Protein AF-A0A8T3NR47-F1 (afdb_monomer)

Nearest PDB structures (foldseek):
  2bpb-assembly1_A  TM=8.483E-01  e=5.044E-14  Ancylobacter novellus
  5wa0-assembly2_D  TM=8.931E-01  e=1.742E-11  Sinorhizobium meliloti 1021
  5k3x-assembly1_A  TM=8.948E-01  e=4.568E-11  Sinorhizobium meliloti 1021
  4pw9-assembly1_A  TM=9.001E-01  e=5.813E-11  Sinorhizobium meliloti 1021
  6y0k-assembly1_AAA-2  TM=8.120E-01  e=1.965E-11  Thermus thermophilus HB8

Structure (mmCIF, N/CA/C/O backbone):
data_AF-A0A8T3NR47-F1
#
_entry.id   AF-A0A8T3NR47-F1
#
loop_
_atom_site.group_PDB
_atom_site.id
_atom_site.type_symbol
_atom_site.label_atom_id
_atom_site.label_alt_id
_atom_site.label_comp_id
_atom_site.label_asym_id
_atom_site.label_entity_id
_atom_site.label_seq_id
_atom_site.pdbx_PDB_ins_code
_atom_site.Cartn_x
_atom_site.Cartn_y
_atom_site.Cartn_z
_atom_site.occupancy
_atom_site.B_iso_or_equiv
_atom_site.auth_seq_id
_atom_site.auth_comp_id
_atom_site.auth_asym_id
_atom_site.auth_atom_id
_atom_site.pdbx_PDB_model_num
ATOM 1 N N . MET A 1 1 ? 68.446 16.584 25.501 1.00 43.25 1 MET A N 1
ATOM 2 C CA . MET A 1 1 ? 69.590 15.772 25.018 1.00 43.25 1 MET A CA 1
ATOM 3 C C . MET A 1 1 ? 69.967 14.817 26.142 1.00 43.25 1 MET A C 1
ATOM 5 O O . MET A 1 1 ? 70.086 15.353 27.237 1.00 43.25 1 MET A O 1
ATOM 9 N N . PRO A 1 2 ? 70.128 13.488 25.951 1.00 48.41 2 PRO A N 1
ATOM 10 C CA . PRO A 1 2 ? 70.403 12.761 24.695 1.00 48.41 2 PRO A CA 1
ATOM 11 C C . PRO A 1 2 ? 69.420 11.579 24.414 1.00 48.41 2 PRO A C 1
ATOM 13 O O . PRO A 1 2 ? 68.835 11.026 25.332 1.00 48.41 2 PRO A O 1
ATOM 16 N N . LEU A 1 3 ? 68.961 11.359 23.174 1.00 39.84 3 LEU A N 1
ATOM 17 C CA . LEU A 1 3 ? 69.542 10.591 22.042 1.00 39.84 3 LEU A CA 1
ATOM 18 C C . LEU A 1 3 ? 69.240 9.082 22.073 1.00 39.84 3 LEU A C 1
ATOM 20 O O . LEU A 1 3 ? 69.753 8.389 22.938 1.00 39.84 3 LEU A O 1
ATOM 24 N N . LEU A 1 4 ? 68.487 8.615 21.061 1.00 42.53 4 LEU A N 1
ATOM 25 C CA . LEU A 1 4 ? 68.655 7.378 20.256 1.00 42.53 4 LEU A CA 1
ATOM 26 C C . LEU A 1 4 ? 67.305 7.079 19.565 1.00 42.53 4 LEU A C 1
ATOM 28 O O . LEU A 1 4 ? 66.463 6.374 20.098 1.00 42.53 4 LEU A O 1
ATOM 32 N N . VAL A 1 5 ? 66.919 7.731 18.461 1.00 48.44 5 VAL A N 1
ATOM 33 C CA . VAL A 1 5 ? 67.427 7.559 17.079 1.00 48.44 5 VAL A CA 1
ATOM 34 C C . VAL A 1 5 ? 67.873 6.123 16.786 1.00 48.44 5 VAL A C 1
ATOM 36 O O . VAL A 1 5 ? 69.042 5.833 16.535 1.00 48.44 5 VAL A O 1
ATOM 39 N N . VAL A 1 6 ? 66.909 5.203 16.789 1.00 54.88 6 VAL A N 1
ATOM 40 C CA . VAL A 1 6 ? 67.081 3.886 16.170 1.00 54.88 6 VAL A CA 1
ATOM 41 C C . VAL A 1 6 ? 66.938 4.044 14.656 1.00 54.88 6 VAL A C 1
ATOM 43 O O . VAL A 1 6 ? 65.857 4.013 14.083 1.00 54.88 6 VAL A O 1
ATOM 46 N N . HIS A 1 7 ? 68.099 4.268 14.045 1.00 42.97 7 HIS A N 1
ATOM 47 C CA . HIS A 1 7 ? 68.515 3.748 12.746 1.00 42.97 7 HIS A CA 1
ATOM 48 C C . HIS A 1 7 ? 67.561 3.969 11.560 1.00 42.97 7 HIS A C 1
ATOM 50 O O . HIS A 1 7 ? 66.941 3.049 11.025 1.00 42.97 7 HIS A O 1
ATOM 56 N N . LEU A 1 8 ? 67.660 5.182 11.010 1.00 45.44 8 LEU A N 1
ATOM 57 C CA . LEU A 1 8 ? 67.699 5.412 9.563 1.00 45.44 8 LEU A CA 1
ATOM 58 C C . LEU A 1 8 ? 68.917 4.687 8.954 1.00 45.44 8 LEU A C 1
ATOM 60 O O . LEU A 1 8 ? 69.877 5.308 8.506 1.00 45.44 8 LEU A O 1
ATOM 64 N N . ALA A 1 9 ? 68.905 3.355 8.942 1.00 51.31 9 ALA A N 1
ATOM 65 C CA . ALA A 1 9 ? 69.715 2.633 7.976 1.00 51.31 9 ALA A CA 1
ATOM 66 C C . ALA A 1 9 ? 69.003 2.810 6.629 1.00 51.31 9 ALA A C 1
ATOM 68 O O . ALA A 1 9 ? 67.839 2.407 6.517 1.00 51.31 9 ALA A O 1
ATOM 69 N N . PRO A 1 10 ? 69.633 3.410 5.602 1.00 49.19 10 PRO A N 1
ATOM 70 C CA . PRO A 1 10 ? 69.042 3.421 4.282 1.00 49.19 10 PRO A CA 1
ATOM 71 C C . PRO A 1 10 ? 68.965 1.956 3.873 1.00 49.19 10 PRO A C 1
ATOM 73 O O . PRO A 1 10 ? 69.980 1.344 3.526 1.00 49.19 10 PRO A O 1
ATOM 76 N N . ARG A 1 11 ? 67.766 1.359 3.949 1.00 56.06 11 ARG A N 1
ATOM 77 C CA . ARG A 1 11 ? 67.484 0.147 3.190 1.00 56.06 11 ARG A CA 1
ATOM 78 C C . ARG A 1 11 ? 67.901 0.526 1.787 1.00 56.06 11 ARG A C 1
ATOM 80 O O . ARG A 1 11 ? 67.317 1.422 1.189 1.00 56.06 11 ARG A O 1
ATOM 87 N N . ARG A 1 12 ? 69.003 -0.049 1.317 1.00 55.22 12 ARG A N 1
ATOM 88 C CA . ARG A 1 12 ? 69.463 0.145 -0.046 1.00 55.22 12 ARG A CA 1
ATOM 89 C C . ARG A 1 12 ? 68.397 -0.541 -0.872 1.00 55.22 12 ARG A C 1
ATOM 91 O O . ARG A 1 12 ? 68.465 -1.750 -1.078 1.00 55.22 12 ARG A O 1
ATOM 98 N N . TRP A 1 13 ? 67.360 0.207 -1.241 1.00 52.88 13 TRP A N 1
ATOM 99 C CA . TRP A 1 13 ? 66.453 -0.191 -2.293 1.00 52.88 13 TRP A CA 1
ATOM 100 C C . TRP A 1 13 ? 67.382 -0.394 -3.474 1.00 52.88 13 TRP A C 1
ATOM 102 O O . TRP A 1 13 ? 67.905 0.560 -4.049 1.00 52.88 13 TRP A O 1
ATOM 112 N N . ARG A 1 14 ? 67.713 -1.658 -3.742 1.00 54.75 14 ARG A N 1
ATOM 113 C CA . ARG A 1 14 ? 68.357 -2.042 -4.982 1.00 54.75 14 ARG A CA 1
ATOM 114 C C . ARG A 1 14 ? 67.287 -1.715 -6.005 1.00 54.75 14 ARG A C 1
ATOM 116 O O . ARG A 1 14 ? 66.383 -2.513 -6.221 1.00 54.75 14 ARG A O 1
ATOM 123 N N . VAL A 1 15 ? 67.315 -0.482 -6.512 1.00 56.16 15 VAL A N 1
ATOM 124 C CA . VAL A 1 15 ? 66.511 -0.088 -7.657 1.00 56.16 15 VAL A CA 1
ATOM 125 C C . VAL A 1 15 ? 66.865 -1.139 -8.685 1.00 56.16 15 VAL A C 1
ATOM 127 O O . VAL A 1 15 ? 68.023 -1.231 -9.104 1.00 56.16 15 VAL A O 1
ATOM 130 N N . LEU A 1 16 ? 65.909 -2.021 -8.973 1.00 57.97 16 LEU A N 1
ATOM 131 C CA . LEU A 1 16 ? 66.003 -2.913 -10.107 1.00 57.97 16 LEU A CA 1
ATOM 132 C C . LEU A 1 16 ? 66.266 -1.975 -11.278 1.00 57.97 16 LEU A C 1
ATOM 134 O O . LEU A 1 16 ? 65.375 -1.233 -11.687 1.00 57.97 16 LEU A O 1
ATOM 138 N N . LYS A 1 17 ? 67.521 -1.919 -11.741 1.00 51.03 17 LYS A N 1
ATOM 139 C CA . LYS A 1 17 ? 67.848 -1.262 -12.999 1.00 51.03 17 LYS A CA 1
ATOM 140 C C . LYS A 1 17 ? 66.966 -1.971 -14.007 1.00 51.03 17 LYS A C 1
ATOM 142 O O . LYS A 1 17 ? 67.201 -3.145 -14.284 1.00 51.03 17 LYS A O 1
ATOM 147 N N . VAL A 1 18 ? 65.915 -1.290 -14.460 1.00 58.03 18 VAL A N 1
ATOM 148 C CA . VAL A 1 18 ? 65.063 -1.777 -15.538 1.00 58.03 18 VAL A CA 1
ATOM 149 C C . VAL A 1 18 ? 66.014 -2.012 -16.699 1.00 58.03 18 VAL A C 1
ATOM 151 O O . VAL A 1 18 ? 66.585 -1.075 -17.256 1.00 58.03 18 VAL A O 1
ATOM 154 N N . ALA A 1 19 ? 66.313 -3.286 -16.931 1.00 55.38 19 ALA A N 1
ATOM 155 C CA . ALA A 1 19 ? 67.288 -3.707 -17.907 1.00 55.38 19 ALA A CA 1
ATOM 156 C C . ALA A 1 19 ? 66.757 -3.320 -19.281 1.00 55.38 19 ALA A C 1
ATOM 158 O O . ALA A 1 19 ? 65.779 -3.901 -19.744 1.00 55.38 19 ALA A O 1
ATOM 159 N N . GLY A 1 20 ? 67.418 -2.341 -19.896 1.00 53.78 20 GLY A N 1
ATOM 160 C CA . GLY A 1 20 ? 67.180 -1.926 -21.265 1.00 53.78 20 GLY A CA 1
ATOM 161 C C . GLY A 1 20 ? 65.843 -1.222 -21.449 1.00 53.78 20 GLY A C 1
ATOM 162 O O . GLY A 1 20 ? 64.774 -1.702 -21.080 1.00 53.78 20 GLY A O 1
ATOM 163 N N . THR A 1 21 ? 65.889 -0.084 -22.120 1.00 56.41 21 THR A N 1
ATOM 164 C CA . THR A 1 21 ? 64.761 0.371 -22.915 1.00 56.41 21 THR A CA 1
ATOM 165 C C . THR A 1 21 ? 64.329 -0.795 -23.810 1.00 56.41 21 THR A C 1
ATOM 167 O O . THR A 1 21 ? 64.931 -1.064 -24.849 1.00 56.41 21 THR A O 1
ATOM 170 N N . ARG A 1 22 ? 63.281 -1.536 -23.419 1.00 56.00 22 ARG A N 1
ATOM 171 C CA . ARG A 1 22 ? 62.512 -2.280 -24.411 1.00 56.00 22 ARG A CA 1
ATOM 172 C C . ARG A 1 22 ? 62.022 -1.200 -25.355 1.00 56.00 22 ARG A C 1
ATOM 174 O O . ARG A 1 22 ? 61.150 -0.416 -24.990 1.00 56.00 22 ARG A O 1
ATOM 181 N N . SER A 1 23 ? 62.643 -1.127 -26.527 1.00 60.66 23 SER A N 1
ATOM 182 C CA . SER A 1 23 ? 62.053 -0.535 -27.714 1.00 60.66 23 SER A CA 1
ATOM 183 C C . SER A 1 23 ? 60.690 -1.206 -27.872 1.00 60.66 23 SER A C 1
ATOM 185 O O . SER A 1 23 ? 60.562 -2.297 -28.427 1.00 60.66 23 SER A O 1
ATOM 187 N N . GLY A 1 24 ? 59.673 -0.627 -27.230 1.00 59.56 24 GLY A N 1
ATOM 188 C CA . GLY A 1 24 ? 58.297 -1.014 -27.444 1.00 59.56 24 GLY A CA 1
ATOM 189 C C . GLY A 1 24 ? 58.059 -0.786 -28.921 1.00 59.56 24 GLY A C 1
ATOM 190 O O . GLY A 1 24 ? 58.351 0.303 -29.420 1.00 59.56 24 GLY A O 1
ATOM 191 N N . ARG A 1 25 ? 57.617 -1.826 -29.635 1.00 68.06 25 ARG A N 1
ATOM 192 C CA . ARG A 1 25 ? 57.245 -1.697 -31.045 1.00 68.06 25 ARG A CA 1
ATOM 193 C C . ARG A 1 25 ? 56.410 -0.420 -31.192 1.00 68.06 25 ARG A C 1
ATOM 195 O O . ARG A 1 25 ? 55.416 -0.302 -30.471 1.00 68.06 25 ARG A O 1
ATOM 202 N N . PRO A 1 26 ? 56.805 0.532 -32.057 1.00 75.25 26 PRO A N 1
ATOM 203 C CA . PRO A 1 26 ? 56.037 1.753 -32.226 1.00 75.25 26 PRO A CA 1
ATOM 204 C C . PRO A 1 26 ? 54.612 1.356 -32.604 1.00 75.25 26 PRO A C 1
ATOM 206 O O . PRO A 1 26 ? 54.416 0.486 -33.458 1.00 75.25 26 PRO A O 1
ATOM 209 N N . ILE A 1 27 ? 53.625 1.937 -31.916 1.00 78.31 27 ILE A N 1
ATOM 210 C CA . ILE A 1 27 ? 52.210 1.672 -32.179 1.00 78.31 27 ILE A CA 1
ATOM 211 C C . ILE A 1 27 ? 51.988 1.886 -33.674 1.00 78.31 27 ILE A C 1
ATOM 213 O O . ILE A 1 27 ? 52.225 2.972 -34.206 1.00 78.31 27 ILE A O 1
ATOM 217 N N . SER A 1 28 ? 51.596 0.821 -34.373 1.00 84.69 28 SER A N 1
ATOM 218 C CA . SER A 1 28 ? 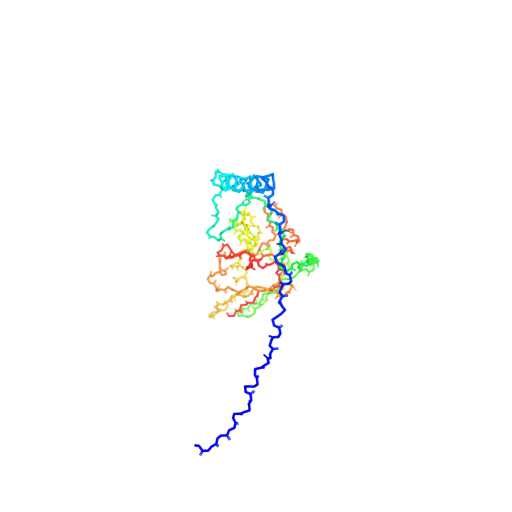51.406 0.908 -35.816 1.00 84.69 28 SER A CA 1
ATOM 219 C C . SER A 1 28 ? 50.298 1.916 -36.129 1.00 84.69 28 SER A C 1
ATOM 221 O O . SER A 1 28 ? 49.305 1.999 -35.404 1.00 84.69 28 SER A O 1
ATOM 223 N N . ARG A 1 29 ? 50.418 2.648 -37.245 1.00 83.50 29 ARG A N 1
ATOM 224 C CA . ARG A 1 29 ? 49.364 3.573 -37.703 1.00 83.50 29 ARG A CA 1
ATOM 225 C C . ARG A 1 29 ? 48.000 2.887 -37.794 1.00 83.50 29 ARG A C 1
ATOM 227 O O . ARG A 1 29 ? 46.996 3.489 -37.449 1.00 83.50 29 ARG A O 1
ATOM 234 N N . ARG A 1 30 ? 47.968 1.611 -38.193 1.00 84.56 30 ARG A N 1
ATOM 235 C CA . ARG A 1 30 ? 46.742 0.803 -38.240 1.00 84.56 30 ARG A CA 1
ATOM 236 C C . ARG A 1 30 ? 46.131 0.600 -36.853 1.00 84.56 30 ARG A C 1
ATOM 238 O O . ARG A 1 30 ? 44.922 0.715 -36.720 1.00 84.56 30 ARG A O 1
ATOM 245 N N . ALA A 1 31 ? 46.949 0.321 -35.838 1.00 83.12 31 ALA A N 1
ATOM 246 C CA . ALA A 1 31 ? 46.469 0.183 -34.466 1.00 83.12 31 ALA A CA 1
ATOM 247 C C . ALA A 1 31 ? 45.926 1.514 -33.928 1.00 83.12 31 ALA A C 1
ATOM 249 O O . ALA A 1 31 ? 44.845 1.521 -33.356 1.00 83.12 31 ALA A O 1
ATOM 250 N N . LEU A 1 32 ? 46.622 2.629 -34.187 1.00 86.88 32 LEU A N 1
ATOM 251 C CA . LEU A 1 32 ? 46.185 3.971 -33.781 1.00 86.88 32 LEU A CA 1
ATOM 252 C C . LEU A 1 32 ? 44.876 4.398 -34.470 1.00 86.88 32 LEU A C 1
ATOM 254 O O . LEU A 1 32 ? 43.971 4.911 -33.822 1.00 86.88 32 LEU A O 1
ATOM 258 N N . LEU A 1 33 ? 44.762 4.171 -35.781 1.00 90.44 33 LEU A N 1
ATOM 259 C CA . LEU A 1 33 ? 43.549 4.480 -36.542 1.00 90.44 33 LEU A CA 1
ATOM 260 C C . LEU A 1 33 ? 42.392 3.546 -36.172 1.00 90.44 33 LEU A C 1
ATOM 262 O O . LEU A 1 33 ? 41.254 3.993 -36.105 1.00 90.44 33 LEU A O 1
ATOM 266 N N . GLY A 1 34 ? 42.675 2.270 -35.896 1.00 89.31 34 GLY A N 1
ATOM 267 C CA . GLY A 1 34 ? 41.672 1.304 -35.454 1.00 89.31 34 GLY A CA 1
ATOM 268 C C . GLY A 1 34 ? 41.082 1.660 -34.090 1.00 89.31 34 GLY A C 1
ATOM 269 O O . GLY A 1 34 ? 39.862 1.692 -33.941 1.00 89.31 34 GLY A O 1
ATOM 270 N N . THR A 1 35 ? 41.922 1.992 -33.105 1.00 89.00 35 THR A N 1
ATOM 271 C CA . THR A 1 35 ? 41.447 2.421 -31.780 1.00 89.00 35 THR A CA 1
ATOM 272 C C . THR A 1 35 ? 40.771 3.787 -31.827 1.00 89.00 35 THR A C 1
ATOM 274 O O . THR A 1 35 ? 39.724 3.960 -31.208 1.00 89.00 35 THR A O 1
ATOM 277 N N . GLY A 1 36 ? 41.309 4.735 -32.601 1.00 91.38 36 GLY A N 1
ATOM 278 C CA . GLY A 1 36 ? 40.675 6.034 -32.830 1.00 91.38 36 GLY A CA 1
ATOM 279 C C . GLY A 1 36 ? 39.298 5.904 -33.483 1.00 91.38 36 GLY A C 1
ATOM 280 O O . GLY A 1 36 ? 38.340 6.518 -33.023 1.00 91.38 36 GLY A O 1
ATOM 281 N N . GLY A 1 37 ? 39.169 5.045 -34.497 1.00 92.69 37 GLY A N 1
ATOM 282 C CA . GLY A 1 37 ? 37.895 4.754 -35.154 1.00 92.69 37 GLY A CA 1
ATOM 283 C C . GLY A 1 37 ? 36.865 4.146 -34.202 1.00 92.69 37 GLY A C 1
ATOM 284 O O . GLY A 1 37 ? 35.720 4.589 -34.188 1.00 92.69 37 GLY A O 1
ATOM 285 N N . LEU A 1 38 ? 37.271 3.197 -33.351 1.00 93.81 38 LEU A N 1
ATOM 286 C CA . LEU A 1 38 ? 36.396 2.624 -32.320 1.00 93.81 38 LEU A CA 1
ATOM 287 C C . LEU A 1 38 ? 35.964 3.659 -31.276 1.00 93.81 38 LEU A C 1
ATOM 289 O O . LEU A 1 38 ? 34.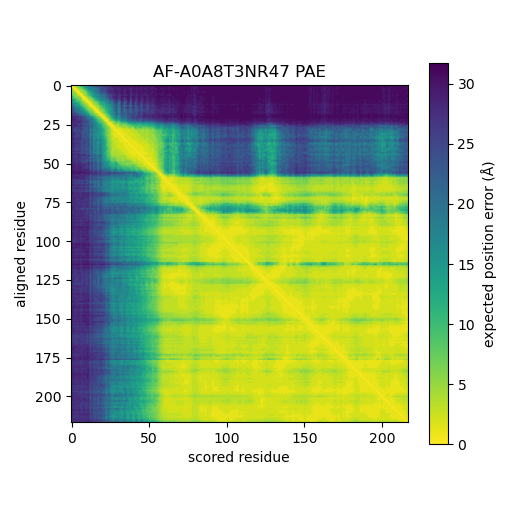801 3.671 -30.882 1.00 93.81 38 LEU A O 1
ATOM 293 N N . ALA A 1 39 ? 36.866 4.546 -30.851 1.00 92.38 39 ALA A N 1
ATOM 294 C CA . ALA A 1 39 ? 36.537 5.611 -29.908 1.00 92.38 39 ALA A CA 1
ATOM 295 C C . ALA A 1 39 ? 35.529 6.606 -30.504 1.00 92.38 39 ALA A C 1
ATOM 297 O O . ALA A 1 39 ? 34.539 6.942 -29.858 1.00 92.38 39 ALA A O 1
ATOM 298 N N . VAL A 1 40 ? 35.735 7.029 -31.756 1.00 94.81 40 VAL A N 1
ATOM 299 C CA . VAL A 1 40 ? 34.802 7.913 -32.472 1.00 94.81 40 VAL A CA 1
ATOM 300 C C . VAL A 1 40 ? 33.455 7.228 -32.687 1.00 94.81 40 VAL A C 1
ATOM 302 O O . VAL A 1 40 ? 32.422 7.842 -32.434 1.00 94.81 40 VAL A O 1
ATOM 305 N N . ALA A 1 41 ? 33.444 5.954 -33.087 1.00 93.56 41 ALA A N 1
ATOM 306 C CA . ALA A 1 41 ? 32.212 5.183 -33.228 1.00 93.56 41 ALA A CA 1
ATOM 307 C C . ALA A 1 41 ? 31.469 5.059 -31.889 1.00 93.56 41 ALA A C 1
ATOM 309 O O . ALA A 1 41 ? 30.260 5.261 -31.843 1.00 93.56 41 ALA A O 1
ATOM 310 N N . GLY A 1 42 ? 32.183 4.804 -30.790 1.00 93.06 42 GLY A N 1
ATOM 311 C CA . GLY A 1 42 ? 31.608 4.767 -29.446 1.00 93.06 42 GLY A CA 1
ATOM 312 C C . GLY A 1 42 ? 30.990 6.103 -29.030 1.00 93.06 42 GLY A C 1
ATOM 313 O O . GLY A 1 42 ? 29.856 6.129 -28.556 1.00 93.06 42 GLY A O 1
ATOM 314 N N . LEU A 1 43 ? 31.689 7.219 -29.263 1.00 93.06 43 LEU A N 1
ATOM 315 C CA . LEU A 1 43 ? 31.172 8.566 -28.993 1.00 93.06 43 LEU A CA 1
ATOM 316 C C . LEU A 1 43 ? 29.963 8.910 -29.869 1.00 93.06 43 LEU A C 1
ATOM 318 O O . LEU A 1 43 ? 29.015 9.516 -29.379 1.00 93.06 43 LEU A O 1
ATOM 322 N N . ALA A 1 44 ? 29.968 8.499 -31.138 1.00 92.44 44 ALA A N 1
ATOM 323 C CA . ALA A 1 44 ? 28.840 8.689 -32.041 1.00 92.44 44 ALA A CA 1
ATOM 324 C C . ALA A 1 44 ? 27.620 7.874 -31.591 1.00 92.44 44 ALA A C 1
ATOM 326 O O . ALA A 1 44 ? 26.526 8.422 -31.512 1.00 92.44 44 ALA A O 1
ATOM 327 N N . VAL A 1 45 ? 27.803 6.601 -31.222 1.00 91.81 45 VAL A N 1
ATOM 328 C CA . VAL A 1 45 ? 26.732 5.759 -30.664 1.00 91.81 45 VAL A CA 1
ATOM 329 C C . VAL A 1 45 ? 26.187 6.362 -29.368 1.00 91.81 45 VAL A C 1
ATOM 331 O O . VAL A 1 45 ? 24.972 6.455 -29.211 1.00 91.81 45 VAL A O 1
ATOM 334 N N . TRP A 1 46 ? 27.054 6.826 -28.464 1.00 88.00 46 TRP A N 1
ATOM 335 C CA . TRP A 1 46 ? 26.635 7.483 -27.223 1.00 88.00 46 TRP A CA 1
ATOM 336 C C . TRP A 1 46 ? 25.876 8.792 -27.483 1.00 88.00 46 TRP A C 1
ATOM 338 O O . TRP A 1 46 ? 24.826 9.020 -26.888 1.00 88.00 46 TRP A O 1
ATOM 348 N N . GLY A 1 47 ? 26.355 9.621 -28.414 1.00 86.69 47 GLY A N 1
ATOM 349 C CA . GLY A 1 47 ? 25.693 10.862 -28.814 1.00 86.69 47 GLY A CA 1
ATOM 350 C C . GLY A 1 47 ? 24.327 10.619 -29.458 1.00 86.69 47 GLY A C 1
ATOM 351 O O . GLY A 1 47 ? 23.354 11.271 -29.090 1.00 86.69 47 GLY A O 1
ATOM 352 N N . VAL A 1 48 ? 24.223 9.638 -30.360 1.00 83.12 48 VAL A N 1
ATOM 353 C CA . VAL A 1 48 ? 22.949 9.227 -30.974 1.00 83.12 48 VAL A CA 1
ATOM 354 C C . VAL A 1 48 ? 21.987 8.687 -29.920 1.00 83.12 48 VAL A C 1
ATOM 356 O O . VAL A 1 48 ? 20.819 9.064 -29.932 1.00 83.12 48 VAL A O 1
ATOM 359 N N . ALA A 1 49 ? 22.461 7.871 -28.975 1.00 74.88 49 ALA A N 1
ATOM 360 C CA . ALA A 1 49 ? 21.646 7.404 -27.856 1.00 74.88 49 ALA A CA 1
ATOM 361 C C . ALA A 1 49 ? 21.161 8.571 -26.977 1.00 74.88 49 ALA A C 1
ATOM 363 O O . ALA A 1 49 ? 19.991 8.607 -26.608 1.00 74.88 49 ALA A O 1
ATOM 364 N N . GLY A 1 50 ? 22.019 9.560 -26.704 1.00 75.00 50 GLY A N 1
ATOM 365 C CA . GLY A 1 50 ? 21.659 10.769 -25.960 1.00 75.00 50 GLY A CA 1
ATOM 366 C C . GLY A 1 50 ? 20.623 11.641 -26.680 1.00 75.00 50 GLY A C 1
ATOM 367 O O . GLY A 1 50 ? 19.685 12.123 -26.052 1.00 75.00 50 GLY A O 1
ATOM 368 N N . VAL A 1 51 ? 20.741 11.807 -28.002 1.00 73.31 51 VAL A N 1
ATOM 369 C CA . VAL A 1 51 ? 19.757 12.537 -28.821 1.00 73.31 51 VAL A CA 1
ATOM 370 C C . VAL A 1 51 ? 18.441 11.765 -28.929 1.00 73.31 51 VAL A C 1
ATOM 372 O O . VAL A 1 51 ? 17.377 12.362 -28.793 1.00 73.31 51 VAL A O 1
ATOM 375 N N . ALA A 1 52 ? 18.485 10.444 -29.107 1.00 68.38 52 ALA A N 1
ATOM 376 C CA . ALA A 1 52 ? 17.290 9.602 -29.092 1.00 68.38 52 ALA A CA 1
ATOM 377 C C . ALA A 1 52 ? 16.564 9.682 -27.738 1.00 68.38 52 ALA A C 1
ATOM 379 O O . ALA A 1 52 ? 15.338 9.796 -27.697 1.00 68.38 52 ALA A O 1
ATOM 380 N N . ASP A 1 53 ? 17.319 9.719 -26.637 1.00 64.62 53 ASP A N 1
ATOM 381 C CA . ASP A 1 53 ? 16.783 9.966 -25.300 1.00 64.62 53 ASP A CA 1
ATOM 382 C C . ASP A 1 53 ? 16.133 11.354 -25.179 1.00 64.62 53 ASP A C 1
ATOM 384 O O . ASP A 1 53 ? 15.135 11.485 -24.475 1.00 64.62 53 ASP A O 1
ATOM 388 N N . LEU A 1 54 ? 16.657 12.387 -25.845 1.00 67.06 54 LEU A N 1
ATOM 389 C CA . LEU A 1 54 ? 16.072 13.735 -25.836 1.00 67.06 54 LEU A CA 1
ATOM 390 C C . LEU A 1 54 ? 14.787 13.829 -26.670 1.00 67.06 54 LEU A C 1
ATOM 392 O O . LEU A 1 54 ? 13.841 14.490 -26.254 1.00 67.06 54 LEU A O 1
ATOM 396 N N . VAL A 1 55 ? 14.744 13.166 -27.827 1.00 68.25 55 VAL A N 1
ATOM 397 C CA . VAL A 1 55 ? 13.633 13.269 -28.790 1.00 68.25 55 VAL A CA 1
ATOM 398 C C . VAL A 1 55 ? 12.470 12.328 -28.441 1.00 68.25 55 VAL A C 1
ATOM 400 O O . VAL A 1 55 ? 11.320 12.647 -28.725 1.00 68.25 55 VAL A O 1
ATOM 403 N N . GLY A 1 56 ? 12.735 11.185 -27.799 1.00 63.72 56 GLY A N 1
ATOM 404 C CA . GLY A 1 56 ? 11.724 10.160 -27.499 1.00 63.72 56 GLY A CA 1
ATOM 405 C C . GLY A 1 56 ? 11.142 10.178 -26.080 1.00 63.72 56 GLY A C 1
ATOM 406 O O . GLY A 1 56 ? 10.398 9.266 -25.712 1.00 63.72 56 GLY A O 1
ATOM 407 N N . ARG A 1 57 ? 11.504 11.144 -25.228 1.00 61.50 57 ARG A N 1
ATOM 408 C CA . ARG A 1 57 ? 11.160 11.100 -23.799 1.00 61.50 57 ARG A CA 1
ATOM 409 C C . ARG A 1 57 ? 9.716 11.524 -23.523 1.00 61.50 57 ARG A C 1
ATOM 411 O O . ARG A 1 57 ? 9.381 12.701 -23.569 1.00 61.50 57 ARG A O 1
ATOM 418 N N . GLN A 1 58 ? 8.909 10.572 -23.053 1.00 63.59 58 GLN A N 1
ATOM 419 C CA . GLN A 1 58 ? 7.883 10.888 -22.057 1.00 63.59 58 GLN A CA 1
ATOM 420 C C . GLN A 1 58 ? 8.581 11.568 -20.856 1.00 63.59 58 GLN A C 1
ATOM 422 O O . GLN A 1 58 ? 9.640 11.085 -20.421 1.00 63.59 58 GLN A O 1
ATOM 427 N N . PRO A 1 59 ? 8.056 12.690 -20.335 1.00 78.44 59 PRO A N 1
ATOM 428 C CA . PRO A 1 59 ? 8.692 13.432 -19.250 1.00 78.44 59 PRO A CA 1
ATOM 429 C C . PRO A 1 59 ? 8.854 12.527 -18.030 1.00 78.44 59 PRO A C 1
ATOM 431 O O . PRO A 1 59 ? 7.885 11.940 -17.570 1.00 78.44 59 PRO A O 1
ATOM 434 N N . ARG A 1 60 ? 10.070 12.379 -17.493 1.00 86.62 60 ARG A N 1
ATOM 435 C CA . ARG A 1 60 ? 10.276 11.576 -16.274 1.00 86.62 60 ARG A CA 1
ATOM 436 C C . ARG A 1 60 ? 9.611 12.247 -15.075 1.00 86.62 60 ARG A C 1
ATOM 438 O O . ARG A 1 60 ? 9.478 13.469 -15.049 1.00 86.62 60 ARG A O 1
ATOM 445 N N . ARG A 1 61 ? 9.255 11.465 -14.052 1.00 90.31 61 ARG A N 1
ATOM 446 C CA . ARG A 1 61 ? 8.862 12.049 -12.760 1.00 90.31 61 ARG A CA 1
ATOM 447 C C . ARG A 1 61 ? 10.037 12.813 -12.149 1.00 90.31 61 ARG A C 1
ATOM 449 O O . ARG A 1 61 ? 11.196 12.519 -12.447 1.00 90.31 61 ARG A O 1
ATOM 456 N N . PHE A 1 62 ? 9.740 13.746 -11.244 1.00 90.94 62 PHE A N 1
ATOM 457 C CA . PHE A 1 62 ? 10.760 14.491 -10.490 1.00 90.94 62 PHE A CA 1
ATOM 458 C C . PHE A 1 62 ? 11.714 13.561 -9.715 1.00 90.94 62 PHE A C 1
ATOM 460 O O . PHE A 1 62 ? 12.861 13.903 -9.456 1.00 90.94 62 PHE A O 1
ATOM 467 N N . THR A 1 63 ? 11.246 12.354 -9.401 1.00 91.38 63 THR A N 1
ATOM 468 C CA . THR A 1 63 ? 11.986 11.262 -8.765 1.00 91.38 63 THR A CA 1
ATOM 469 C C . THR A 1 63 ? 12.979 10.547 -9.685 1.00 91.38 63 THR A C 1
ATOM 471 O O . THR A 1 63 ? 13.695 9.656 -9.234 1.00 91.38 63 THR A O 1
ATOM 474 N N . GLY A 1 64 ? 13.008 10.886 -10.977 1.00 91.56 64 GLY A N 1
ATOM 475 C CA . GLY A 1 64 ? 13.825 10.231 -11.999 1.00 91.56 64 GLY A CA 1
ATOM 476 C C . GLY A 1 64 ? 13.200 8.970 -12.609 1.00 91.56 64 GLY A C 1
ATOM 477 O O . GLY A 1 64 ? 13.772 8.415 -13.557 1.00 91.56 64 GLY A O 1
ATOM 478 N N . SER A 1 65 ? 12.031 8.543 -12.117 1.00 94.00 65 SER A N 1
ATOM 479 C CA . SER A 1 65 ? 11.311 7.359 -12.592 1.00 94.00 65 SER A CA 1
ATOM 480 C C . SER A 1 65 ? 10.796 7.525 -14.025 1.00 94.00 65 SER A C 1
ATOM 482 O O . SER A 1 65 ? 10.293 8.585 -14.414 1.00 94.00 65 SER A O 1
ATOM 484 N N . ARG A 1 66 ? 10.927 6.463 -14.828 1.00 92.50 66 ARG A N 1
ATOM 485 C CA . ARG A 1 66 ? 10.376 6.374 -16.189 1.00 92.50 66 ARG A CA 1
ATOM 486 C C . ARG A 1 66 ? 8.900 5.974 -16.129 1.00 92.50 66 ARG A C 1
ATOM 488 O O . ARG A 1 66 ? 8.572 4.999 -15.462 1.00 92.50 66 ARG A O 1
ATOM 495 N N . TRP A 1 67 ? 8.036 6.666 -16.865 1.00 93.12 67 TRP A N 1
ATOM 496 C CA . TRP A 1 67 ? 6.645 6.239 -17.008 1.00 93.12 67 TRP A CA 1
ATOM 497 C C . TRP A 1 67 ? 6.529 4.963 -17.832 1.00 93.12 67 TRP A C 1
ATOM 499 O O . TRP A 1 67 ? 7.103 4.852 -18.917 1.00 93.12 67 TRP A O 1
ATOM 509 N N . LEU A 1 68 ? 5.772 4.018 -17.296 1.00 93.38 68 LEU A N 1
ATOM 510 C CA . LEU A 1 68 ? 5.236 2.874 -18.015 1.00 93.38 68 LEU A CA 1
ATOM 511 C C . LEU A 1 68 ? 3.837 3.223 -18.553 1.00 93.38 68 LEU A C 1
ATOM 513 O O . LEU A 1 68 ? 3.230 4.181 -18.065 1.00 93.38 68 LEU A O 1
ATOM 517 N N . PRO A 1 69 ? 3.315 2.470 -19.539 1.00 92.94 69 PRO A N 1
ATOM 518 C CA . PRO A 1 69 ? 1.937 2.639 -19.994 1.00 92.94 69 PRO A CA 1
ATOM 519 C C . PRO A 1 69 ? 0.944 2.567 -18.825 1.00 92.94 69 PRO A C 1
ATOM 521 O O . PRO A 1 69 ? 1.049 1.678 -17.982 1.00 92.94 69 PRO A O 1
ATOM 524 N N . ALA A 1 70 ? 0.009 3.514 -18.767 1.00 94.38 70 ALA A N 1
ATOM 525 C CA . ALA A 1 70 ? -0.992 3.600 -17.707 1.00 94.38 70 ALA A CA 1
ATOM 526 C C . ALA A 1 70 ? -2.095 2.536 -17.850 1.00 94.38 70 ALA A C 1
ATOM 528 O O . ALA A 1 70 ? -2.253 1.916 -18.902 1.00 94.38 70 ALA A O 1
ATOM 529 N N . GLY A 1 71 ? -2.866 2.344 -16.780 1.00 92.25 71 GLY A N 1
ATOM 530 C CA . GLY A 1 71 ? -4.050 1.483 -16.741 1.00 92.25 71 GLY A CA 1
ATOM 531 C C . GLY A 1 71 ? -3.750 -0.009 -16.599 1.00 92.25 71 GLY A C 1
ATOM 532 O O . GLY A 1 71 ? -4.672 -0.791 -16.389 1.00 92.25 71 GLY A O 1
ATOM 533 N N . GLY A 1 72 ? -2.484 -0.422 -16.666 1.00 94.25 72 GLY A N 1
ATOM 534 C CA . GLY A 1 72 ? -2.075 -1.811 -16.466 1.00 94.25 72 GLY A CA 1
ATOM 535 C C . GLY A 1 72 ? -1.840 -2.184 -15.001 1.00 94.25 72 GLY A C 1
ATOM 536 O O . GLY A 1 72 ? -1.833 -1.337 -14.106 1.00 94.25 72 GLY A O 1
ATOM 537 N N . VAL A 1 73 ? -1.576 -3.471 -14.778 1.00 96.69 73 VAL A N 1
ATOM 538 C CA . VAL A 1 73 ? -1.053 -3.979 -13.506 1.00 96.69 73 VAL A CA 1
ATOM 539 C C . VAL A 1 73 ? 0.423 -3.586 -13.387 1.00 96.69 73 VAL A C 1
ATOM 541 O O . VAL A 1 73 ? 1.204 -3.890 -14.297 1.00 96.69 73 VAL A O 1
ATOM 544 N N . PRO A 1 74 ? 0.853 -2.961 -12.277 1.00 96.06 74 PRO A N 1
ATOM 545 C CA . PRO A 1 74 ? 2.257 -2.626 -12.094 1.00 96.06 74 PRO A CA 1
ATOM 546 C C . PRO A 1 74 ? 3.163 -3.855 -12.088 1.00 96.06 74 PRO A C 1
ATOM 548 O O . PRO A 1 74 ? 2.766 -4.931 -11.643 1.00 96.06 74 PRO A O 1
ATOM 551 N N . ILE A 1 75 ? 4.416 -3.679 -12.510 1.00 94.12 75 ILE A N 1
ATOM 552 C CA . ILE A 1 75 ? 5.405 -4.762 -12.503 1.00 94.12 75 ILE A CA 1
ATOM 553 C C . ILE A 1 75 ? 5.560 -5.284 -11.061 1.00 94.12 75 ILE A C 1
ATOM 555 O O . ILE A 1 75 ? 5.814 -4.480 -10.156 1.00 94.12 75 ILE A O 1
ATOM 559 N N . PRO A 1 76 ? 5.424 -6.601 -10.811 1.00 91.88 76 PRO A N 1
ATOM 560 C CA . PRO A 1 76 ? 5.603 -7.152 -9.476 1.00 91.88 76 PRO A CA 1
ATOM 561 C C . PRO A 1 76 ? 7.068 -7.004 -9.055 1.00 91.88 76 PRO A C 1
ATOM 563 O O . PRO A 1 76 ? 7.972 -7.588 -9.649 1.00 91.88 76 PRO A O 1
ATOM 566 N N . THR A 1 77 ? 7.308 -6.203 -8.019 1.00 88.88 77 THR A N 1
ATOM 567 C CA . THR A 1 77 ? 8.641 -5.971 -7.444 1.00 88.88 77 THR A CA 1
ATOM 568 C C . THR A 1 77 ? 8.689 -6.464 -6.013 1.00 88.88 77 THR A C 1
ATOM 570 O O . THR A 1 77 ? 7.776 -6.167 -5.240 1.00 88.88 77 THR A O 1
ATOM 573 N N . THR A 1 78 ? 9.753 -7.158 -5.628 1.00 83.75 78 THR A N 1
ATOM 574 C CA . THR A 1 78 ? 10.034 -7.525 -4.235 1.00 83.75 78 THR A CA 1
ATOM 575 C C . THR A 1 78 ? 11.297 -6.829 -3.753 1.00 83.75 78 THR A C 1
ATOM 577 O O . THR A 1 78 ? 12.161 -6.447 -4.547 1.00 83.75 78 THR A O 1
ATOM 580 N N . PHE A 1 79 ? 11.376 -6.595 -2.447 1.00 74.06 79 PHE A N 1
ATOM 581 C CA . PHE A 1 79 ? 12.569 -6.026 -1.843 1.00 74.06 79 PHE A CA 1
ATOM 582 C C . PHE A 1 79 ? 13.642 -7.121 -1.788 1.00 74.06 79 PHE A C 1
ATOM 584 O O . PHE A 1 79 ? 13.337 -8.260 -1.456 1.00 74.06 79 PHE A O 1
ATOM 591 N N . PHE A 1 80 ? 14.861 -6.812 -2.235 1.00 72.12 80 PHE A N 1
ATOM 592 C CA . PHE A 1 80 ? 16.003 -7.742 -2.269 1.00 72.12 80 PHE A CA 1
ATOM 593 C C . PHE A 1 80 ? 15.771 -9.126 -2.912 1.00 72.12 80 PHE A C 1
ATOM 595 O O . PHE A 1 80 ? 16.515 -10.064 -2.641 1.00 72.12 80 PHE A O 1
ATOM 602 N N . GLY A 1 81 ? 14.788 -9.260 -3.807 1.00 73.31 81 GLY A N 1
ATOM 603 C CA . GLY A 1 81 ? 14.500 -10.537 -4.466 1.00 73.31 81 GLY A CA 1
ATOM 604 C C . GLY A 1 81 ? 13.809 -11.562 -3.563 1.00 73.31 81 GLY A C 1
ATOM 605 O O . GLY A 1 81 ? 13.826 -12.750 -3.877 1.00 73.31 81 GLY A O 1
ATOM 606 N N . GLU A 1 82 ? 13.190 -11.120 -2.464 1.00 79.88 82 GLU A N 1
ATOM 607 C CA . GLU A 1 82 ? 12.314 -11.964 -1.652 1.00 79.88 82 GLU A CA 1
ATOM 608 C C . GLU A 1 82 ? 11.217 -12.610 -2.516 1.00 79.88 82 GLU A C 1
ATOM 610 O O . GLU A 1 82 ? 10.748 -12.030 -3.503 1.00 79.88 82 GLU A O 1
ATOM 615 N N . GLY A 1 83 ? 10.821 -13.832 -2.157 1.00 86.62 83 GLY A N 1
ATOM 616 C CA . GLY A 1 83 ? 9.762 -14.561 -2.850 1.00 86.62 83 GLY A CA 1
ATOM 617 C C . GLY A 1 83 ? 8.381 -13.933 -2.642 1.00 86.62 83 GLY A C 1
ATOM 618 O O . GLY A 1 83 ? 8.164 -13.130 -1.738 1.00 86.62 83 GLY A O 1
ATOM 619 N N . THR A 1 84 ? 7.420 -14.322 -3.480 1.00 93.38 84 THR A N 1
ATOM 620 C CA . THR A 1 84 ? 6.005 -14.006 -3.237 1.00 93.38 84 THR A CA 1
ATOM 621 C C . THR A 1 84 ? 5.445 -15.029 -2.243 1.00 93.38 84 THR A C 1
ATOM 623 O O . THR A 1 84 ? 5.489 -16.223 -2.553 1.00 93.38 84 THR A O 1
ATOM 626 N N . PRO A 1 85 ? 4.951 -14.617 -1.061 1.00 92.81 85 PRO A N 1
ATOM 627 C CA . PRO A 1 85 ? 4.336 -15.532 -0.113 1.00 92.81 85 PRO A CA 1
ATOM 628 C C . PRO A 1 85 ? 3.081 -16.160 -0.726 1.00 92.81 85 PRO A C 1
ATOM 630 O O . PRO A 1 85 ? 2.350 -15.525 -1.486 1.00 92.81 85 PRO A O 1
ATOM 633 N N . THR A 1 86 ? 2.837 -17.424 -0.388 1.00 93.25 86 THR A N 1
ATOM 634 C CA . THR A 1 86 ? 1.587 -18.106 -0.737 1.00 93.25 86 THR A CA 1
ATOM 635 C C . THR A 1 86 ? 0.579 -17.827 0.367 1.00 93.25 86 THR A C 1
ATOM 637 O O . THR A 1 86 ? 0.768 -18.277 1.494 1.00 93.25 86 THR A O 1
ATOM 640 N N . ILE A 1 87 ? -0.456 -17.052 0.053 1.00 96.06 87 ILE A N 1
ATOM 641 C CA . ILE A 1 87 ? -1.525 -16.685 0.984 1.00 96.06 87 ILE A CA 1
ATOM 642 C C . ILE A 1 87 ? -2.826 -17.205 0.392 1.00 96.06 87 ILE A C 1
ATOM 644 O O . ILE A 1 87 ? -3.136 -16.899 -0.758 1.00 96.06 87 ILE A O 1
ATOM 648 N N . ASP A 1 88 ? -3.566 -17.988 1.168 1.00 95.56 88 ASP A N 1
ATOM 649 C CA . ASP A 1 88 ? -4.926 -18.380 0.820 1.00 95.56 88 ASP A CA 1
ATOM 650 C C . ASP A 1 88 ? -5.896 -17.254 1.232 1.00 95.56 88 ASP A C 1
ATOM 652 O O . ASP A 1 88 ? -5.991 -16.945 2.424 1.00 95.56 88 ASP A O 1
ATOM 656 N N . PRO A 1 89 ? -6.612 -16.621 0.283 1.00 94.12 89 PRO A N 1
ATOM 657 C CA . PRO A 1 89 ? -7.548 -15.543 0.591 1.00 94.12 89 PRO A CA 1
ATOM 658 C C . PRO A 1 89 ? -8.662 -15.943 1.569 1.00 94.12 89 PRO A C 1
ATOM 660 O O . PRO A 1 89 ? -9.132 -15.085 2.312 1.00 94.12 89 PRO A O 1
ATOM 663 N N . ALA A 1 90 ? -9.066 -17.220 1.612 1.00 95.06 90 ALA A N 1
ATOM 664 C CA . ALA A 1 90 ? -10.156 -17.675 2.480 1.00 95.06 90 ALA A CA 1
ATOM 665 C C . ALA A 1 90 ? -9.763 -17.700 3.969 1.00 95.06 90 ALA A C 1
ATOM 667 O O . ALA A 1 90 ? -10.577 -17.397 4.846 1.00 95.06 90 ALA A O 1
ATOM 668 N N . SER A 1 91 ? -8.506 -18.043 4.259 1.00 96.50 91 SER A N 1
ATOM 669 C CA . SER A 1 91 ? -7.940 -18.039 5.614 1.00 96.50 91 SER A CA 1
ATOM 670 C C . SER A 1 91 ? -7.245 -16.728 5.988 1.00 96.50 91 SER A C 1
ATOM 672 O O . SER A 1 91 ? -6.872 -16.549 7.148 1.00 96.50 91 SER A O 1
ATOM 674 N N . TRP A 1 92 ? -7.088 -15.797 5.043 1.00 98.12 92 TRP A N 1
ATOM 675 C CA . TRP A 1 92 ? -6.499 -14.493 5.321 1.00 98.12 92 TRP A CA 1
ATOM 676 C C . TRP A 1 92 ? -7.360 -13.667 6.286 1.00 98.12 92 TRP A C 1
ATOM 678 O O . TRP A 1 92 ? -8.597 -13.741 6.303 1.00 98.12 92 TRP A O 1
ATOM 688 N N . ARG A 1 93 ? -6.661 -12.873 7.098 1.00 98.38 93 ARG A N 1
ATOM 689 C CA . ARG A 1 93 ? -7.222 -12.000 8.120 1.00 98.38 93 ARG A CA 1
ATOM 690 C C . ARG A 1 93 ? -6.455 -10.682 8.211 1.00 98.38 93 ARG A C 1
ATOM 692 O O . ARG A 1 93 ? -5.229 -10.668 8.069 1.00 98.38 93 ARG A O 1
ATOM 699 N N . LEU A 1 94 ? -7.183 -9.599 8.479 1.00 98.75 94 LEU A N 1
ATOM 700 C CA . LEU A 1 94 ? -6.653 -8.275 8.786 1.00 98.75 94 LEU A CA 1
ATOM 701 C C . LEU A 1 94 ? -6.933 -7.921 10.243 1.00 98.75 94 LEU A C 1
ATOM 703 O O . LEU A 1 94 ? -8.077 -7.653 10.610 1.00 98.75 94 LEU A O 1
ATOM 707 N N . LEU A 1 95 ? -5.871 -7.840 11.039 1.00 98.81 95 LEU A N 1
ATOM 708 C CA . LEU A 1 95 ? -5.943 -7.389 12.421 1.00 98.81 95 LEU A CA 1
ATOM 709 C C . LEU A 1 95 ? -5.857 -5.858 12.495 1.00 98.81 95 LEU A C 1
ATOM 711 O O . LEU A 1 95 ? -4.867 -5.271 12.057 1.00 98.81 95 LEU A O 1
ATOM 715 N N . VAL A 1 96 ? -6.854 -5.212 13.094 1.00 98.75 96 VAL A N 1
ATOM 716 C CA . VAL A 1 96 ? -6.855 -3.777 13.414 1.00 98.75 96 VAL A CA 1
ATOM 717 C C . VAL A 1 96 ? -6.828 -3.615 14.925 1.00 98.75 96 VAL A C 1
ATOM 719 O O . VAL A 1 96 ? -7.729 -4.102 15.604 1.00 98.75 96 VAL A O 1
ATOM 722 N N . LYS A 1 97 ? -5.803 -2.952 15.465 1.00 98.62 97 LYS A N 1
ATOM 723 C CA . LYS A 1 97 ? -5.561 -2.917 16.917 1.00 98.62 97 LYS A CA 1
ATOM 724 C C . LYS A 1 97 ? -4.964 -1.605 17.419 1.00 98.62 97 LYS A C 1
ATOM 726 O O . LYS A 1 97 ? -4.561 -0.749 16.630 1.00 98.62 97 LYS A O 1
ATOM 731 N N . GLY A 1 98 ? -4.832 -1.489 18.741 1.00 98.31 98 GLY A N 1
ATOM 732 C CA . GLY A 1 98 ? -4.156 -0.369 19.400 1.00 98.31 98 GLY A CA 1
ATOM 733 C C . GLY A 1 98 ? -5.127 0.681 19.938 1.00 98.31 98 GLY A C 1
ATOM 734 O O . GLY A 1 98 ? -6.053 0.351 20.678 1.00 98.31 98 GLY A O 1
ATOM 735 N N . ALA A 1 99 ? -4.911 1.957 19.614 1.00 98.19 99 ALA A N 1
ATOM 736 C CA . ALA A 1 99 ? -5.729 3.080 20.081 1.00 98.19 99 ALA A CA 1
ATOM 737 C C . ALA A 1 99 ? -7.085 3.172 19.345 1.00 98.19 99 ALA A C 1
ATOM 739 O O . ALA A 1 99 ? -7.394 4.153 18.671 1.00 98.19 99 ALA A O 1
ATOM 740 N N . VAL A 1 100 ? -7.903 2.129 19.494 1.00 98.44 100 VAL A N 1
ATOM 741 C CA . VAL A 1 100 ? -9.249 1.987 18.920 1.00 98.44 100 VAL A CA 1
ATOM 742 C C . VAL A 1 100 ? -10.259 1.567 19.990 1.00 98.44 100 VAL A C 1
ATOM 744 O O . VAL A 1 100 ? -9.884 1.027 21.038 1.00 98.44 100 VAL A O 1
ATOM 747 N N . GLU A 1 101 ? -11.540 1.833 19.754 1.00 98.25 101 GLU A N 1
ATOM 748 C CA . GLU A 1 101 ? -12.655 1.399 20.599 1.00 98.25 101 GLU A CA 1
ATOM 749 C C . GLU A 1 101 ? -12.910 -0.103 20.456 1.00 98.25 101 GLU A C 1
ATOM 751 O O . GLU A 1 101 ? -13.208 -0.783 21.439 1.00 98.25 101 GLU A O 1
ATOM 756 N N . ARG A 1 102 ? -12.758 -0.636 19.238 1.00 97.50 102 ARG A N 1
ATOM 757 C CA . ARG A 1 102 ? -12.924 -2.057 18.940 1.00 97.50 102 ARG A CA 1
ATOM 758 C C . ARG A 1 102 ? -11.784 -2.555 18.065 1.00 97.50 102 ARG A C 1
ATOM 760 O O . ARG A 1 102 ? -11.634 -2.118 16.928 1.00 97.50 102 ARG A O 1
ATOM 767 N N . GLU A 1 103 ? -11.021 -3.511 18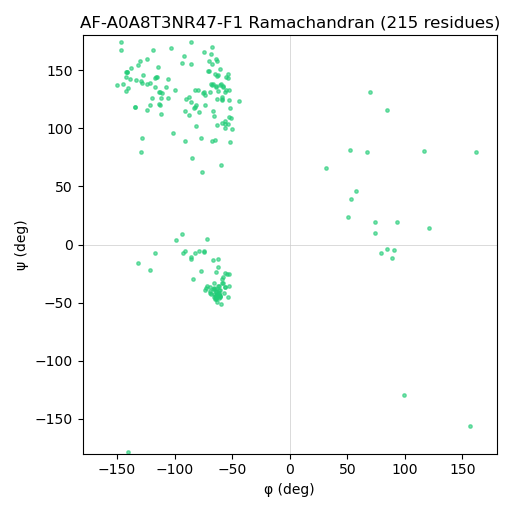.584 1.00 98.38 103 GLU A N 1
ATOM 768 C CA . GLU A 1 103 ? -10.096 -4.271 17.746 1.00 98.38 103 GLU A CA 1
ATOM 769 C C . GLU A 1 103 ? -10.889 -5.155 16.777 1.00 98.38 103 GLU A C 1
ATOM 771 O O . GLU A 1 103 ? -11.904 -5.750 17.153 1.00 98.38 103 GLU A O 1
ATOM 776 N N . LEU A 1 104 ? -10.447 -5.212 15.525 1.00 98.62 104 LEU A N 1
ATOM 777 C CA . LEU A 1 104 ? -11.111 -5.957 14.459 1.00 98.62 104 LEU A CA 1
ATOM 778 C C . LEU A 1 104 ? -10.190 -7.066 13.959 1.00 98.62 104 LEU A C 1
ATOM 780 O O . LEU A 1 104 ? -8.986 -6.862 13.835 1.00 98.62 104 LEU A O 1
ATOM 784 N N . ASP A 1 105 ? -10.768 -8.211 13.623 1.00 98.50 105 ASP A N 1
ATOM 785 C CA . ASP A 1 105 ? -10.095 -9.306 12.927 1.00 98.50 105 ASP A CA 1
ATOM 786 C C . ASP A 1 105 ? -10.962 -9.671 11.718 1.00 98.50 105 ASP A C 1
ATOM 788 O O . ASP A 1 105 ? -11.950 -10.394 11.843 1.00 98.50 105 ASP A O 1
ATOM 792 N N . LEU A 1 106 ? -10.670 -9.042 10.578 1.00 98.50 106 LEU A N 1
ATOM 793 C CA . LEU A 1 106 ? -11.548 -9.042 9.408 1.00 98.50 106 LEU A CA 1
ATOM 794 C C . LEU A 1 106 ? -11.094 -10.069 8.376 1.00 98.50 106 LEU A C 1
ATOM 796 O O . LEU A 1 106 ? -9.929 -10.097 7.978 1.00 98.50 106 LEU A O 1
ATOM 800 N N . SER A 1 107 ? -12.031 -10.862 7.869 1.00 98.38 107 SER A N 1
ATOM 801 C CA . SER A 1 107 ? -11.877 -11.572 6.598 1.00 98.38 107 SER A CA 1
ATOM 802 C C . SER A 1 107 ? -11.843 -10.605 5.406 1.00 98.38 107 SER A C 1
ATOM 804 O O . SER A 1 107 ? -12.137 -9.414 5.525 1.00 98.38 107 SER A O 1
ATOM 806 N N . LEU A 1 108 ? -11.494 -11.121 4.223 1.00 96.88 108 LEU A N 1
ATOM 807 C CA . LEU A 1 108 ? -11.489 -10.326 2.992 1.00 96.88 108 LEU A CA 1
ATOM 808 C C . LEU A 1 108 ? -12.886 -9.784 2.641 1.00 96.88 108 LEU A C 1
ATOM 810 O O . LEU A 1 108 ? -13.008 -8.624 2.247 1.00 96.88 108 LEU A O 1
ATOM 814 N N . ASP A 1 109 ? -13.925 -10.595 2.848 1.00 96.62 109 ASP A N 1
ATOM 815 C CA . ASP A 1 109 ? -15.317 -10.212 2.593 1.00 96.62 109 ASP A CA 1
ATOM 816 C C . ASP A 1 109 ? -15.797 -9.143 3.583 1.00 96.62 109 ASP A C 1
ATOM 818 O O . ASP A 1 109 ? -16.418 -8.157 3.184 1.00 96.62 109 ASP A O 1
ATOM 822 N N . GLU A 1 110 ? -15.465 -9.291 4.869 1.00 97.94 110 GLU A N 1
ATOM 823 C CA . GLU A 1 110 ? -15.802 -8.303 5.902 1.00 97.94 110 GLU A CA 1
ATOM 824 C C . GLU A 1 110 ? -15.078 -6.975 5.682 1.00 97.94 110 GLU A C 1
ATOM 826 O O . GLU A 1 110 ? -15.678 -5.920 5.879 1.00 97.94 110 GLU A O 1
ATOM 831 N N . LEU A 1 111 ? -13.821 -7.006 5.222 1.00 97.50 111 LEU A N 1
ATOM 832 C CA . LEU A 1 111 ? -13.117 -5.800 4.795 1.00 97.50 111 LEU A CA 1
ATOM 833 C C . LEU A 1 111 ? -13.870 -5.129 3.637 1.00 97.50 111 LEU A C 1
ATOM 835 O O . LEU A 1 111 ? -14.187 -3.946 3.724 1.00 97.50 111 LEU A O 1
ATOM 839 N N . GLY A 1 112 ? -14.208 -5.877 2.582 1.00 95.44 112 GLY A N 1
ATOM 840 C CA . GLY A 1 112 ? -14.950 -5.351 1.431 1.00 95.44 112 GLY A CA 1
ATOM 841 C C . GLY A 1 112 ? -16.313 -4.746 1.796 1.00 95.44 112 GLY A C 1
ATOM 842 O O . GLY A 1 112 ? -16.727 -3.746 1.201 1.00 95.44 112 GLY A O 1
ATOM 843 N N . ALA A 1 113 ? -16.980 -5.294 2.815 1.00 96.75 113 ALA A N 1
ATOM 844 C CA . ALA A 1 113 ? -18.254 -4.799 3.328 1.00 96.75 113 ALA A CA 1
ATOM 845 C C . ALA A 1 113 ? -18.175 -3.413 4.004 1.00 96.75 113 ALA A C 1
ATOM 847 O O . ALA A 1 113 ? -19.215 -2.784 4.191 1.00 96.75 113 ALA A O 1
ATOM 848 N N . LEU A 1 114 ? -16.978 -2.897 4.321 1.00 96.06 114 LEU A N 1
ATOM 849 C CA . LEU A 1 114 ? -16.798 -1.553 4.896 1.00 96.06 114 LEU A CA 1
ATOM 850 C C . LEU A 1 114 ? -16.981 -0.405 3.886 1.00 96.06 114 LEU A C 1
ATOM 852 O O . LEU A 1 114 ? -16.991 0.756 4.286 1.00 96.06 114 LEU A O 1
ATOM 856 N N . GLY A 1 115 ? -17.141 -0.706 2.594 1.00 88.88 115 GLY A N 1
ATOM 857 C CA . GLY A 1 115 ? -17.412 0.293 1.555 1.00 88.88 115 GLY A CA 1
ATOM 858 C C . GLY A 1 115 ? -16.297 0.383 0.521 1.00 88.88 115 GLY A C 1
ATOM 859 O O . GLY A 1 115 ? -15.458 1.284 0.561 1.00 88.88 115 GLY A O 1
ATOM 860 N N . GLY A 1 116 ? -16.305 -0.555 -0.427 1.00 87.50 116 GLY A N 1
ATOM 861 C CA . GLY A 1 116 ? -15.368 -0.561 -1.546 1.00 87.50 116 GLY A CA 1
ATOM 862 C C . GLY A 1 116 ? -15.527 0.655 -2.469 1.00 87.50 116 GLY A C 1
ATOM 863 O O . GLY A 1 116 ? -16.640 1.025 -2.837 1.00 87.50 116 GLY A O 1
ATOM 864 N N . THR A 1 117 ? -14.413 1.256 -2.881 1.00 95.12 117 THR A N 1
ATOM 865 C CA . THR A 1 117 ? -14.361 2.282 -3.933 1.00 95.12 117 THR A CA 1
ATOM 866 C C . THR A 1 117 ? -13.126 2.083 -4.818 1.00 95.12 117 THR A C 1
ATOM 868 O O . THR A 1 117 ? -12.364 1.126 -4.641 1.00 95.12 117 THR A O 1
ATOM 871 N N . GLU A 1 118 ? -12.941 2.964 -5.795 1.00 96.62 118 GLU A N 1
ATOM 872 C CA . GLU A 1 118 ? -11.787 2.978 -6.686 1.00 96.62 118 GLU A CA 1
ATOM 873 C C . GLU A 1 118 ? -10.952 4.246 -6.507 1.00 96.62 118 GLU A C 1
ATOM 875 O O . GLU A 1 118 ? -11.469 5.344 -6.296 1.00 96.62 118 GLU A O 1
ATOM 880 N N . LEU A 1 119 ? -9.636 4.094 -6.633 1.00 96.31 119 LEU A N 1
ATOM 881 C CA . LEU A 1 119 ? -8.666 5.176 -6.577 1.00 96.31 119 LEU A CA 1
ATOM 882 C C . LEU A 1 119 ? -7.655 5.023 -7.710 1.00 96.31 119 LEU A C 1
ATOM 884 O O . LEU A 1 119 ? -6.892 4.059 -7.752 1.00 96.31 119 LEU A O 1
ATOM 888 N N . THR A 1 120 ? -7.588 6.005 -8.604 1.00 97.56 120 THR A N 1
ATOM 889 C CA . THR A 1 120 ? -6.500 6.089 -9.584 1.00 97.56 120 THR A CA 1
ATOM 890 C C . THR A 1 120 ? -5.283 6.733 -8.935 1.00 97.56 120 THR A C 1
ATOM 892 O O . THR A 1 120 ? -5.341 7.873 -8.476 1.00 97.56 120 THR A O 1
ATOM 895 N N . ALA A 1 121 ? -4.177 5.992 -8.876 1.00 97.19 121 ALA A N 1
ATOM 896 C CA . ALA A 1 121 ? -2.960 6.429 -8.209 1.00 97.19 121 ALA A CA 1
ATOM 897 C C . ALA A 1 121 ? -1.704 6.011 -8.973 1.00 97.19 121 ALA A C 1
ATOM 899 O O . ALA A 1 121 ? -1.638 4.950 -9.601 1.00 97.19 121 ALA A O 1
ATOM 900 N N . VAL A 1 122 ? -0.671 6.845 -8.857 1.00 97.00 122 VAL A N 1
ATOM 901 C CA . VAL A 1 122 ? 0.641 6.588 -9.448 1.00 97.00 122 VAL A CA 1
ATOM 902 C C . VAL A 1 122 ? 1.521 5.842 -8.455 1.00 97.00 122 VAL A C 1
ATOM 904 O O . VAL A 1 122 ? 1.946 6.406 -7.448 1.00 97.00 122 VAL A O 1
ATOM 907 N N . LEU A 1 123 ? 1.874 4.602 -8.782 1.00 97.38 123 LEU A N 1
ATOM 908 C CA . LEU A 1 123 ? 2.908 3.864 -8.068 1.00 97.38 123 LEU A CA 1
ATOM 909 C C . LEU A 1 123 ? 4.284 4.294 -8.589 1.00 97.38 123 LEU A C 1
ATOM 911 O O . LEU A 1 123 ? 4.715 3.857 -9.655 1.00 97.38 123 LEU A O 1
ATOM 915 N N . ASP A 1 124 ? 4.982 5.144 -7.835 1.00 96.81 124 ASP A N 1
ATOM 916 C CA . ASP A 1 124 ? 6.348 5.583 -8.145 1.00 96.81 124 ASP A CA 1
ATOM 917 C C . ASP A 1 124 ? 7.386 4.662 -7.482 1.00 96.81 124 ASP A C 1
ATOM 919 O O . ASP A 1 124 ? 7.817 4.878 -6.342 1.00 96.81 124 ASP A O 1
ATOM 923 N N . CYS A 1 125 ? 7.777 3.605 -8.192 1.00 94.88 125 CYS A N 1
ATOM 924 C CA . CYS A 1 125 ? 8.683 2.578 -7.695 1.00 94.88 125 CYS A CA 1
ATOM 925 C C . CYS A 1 125 ? 10.103 3.124 -7.480 1.00 94.88 125 CYS A C 1
ATOM 927 O O . CYS A 1 125 ? 10.676 3.806 -8.334 1.00 94.88 125 CYS A O 1
ATOM 929 N N . THR A 1 126 ? 10.727 2.755 -6.360 1.00 92.56 126 THR A N 1
ATOM 930 C CA . THR A 1 126 ? 12.142 3.056 -6.072 1.00 92.56 126 THR A CA 1
ATOM 931 C C . THR A 1 126 ? 13.094 2.396 -7.081 1.00 92.56 126 THR A C 1
ATOM 933 O O . THR A 1 126 ? 14.207 2.872 -7.277 1.00 92.56 126 THR A O 1
ATOM 936 N N . GLY A 1 127 ? 12.637 1.361 -7.797 1.00 90.56 127 GLY A N 1
ATOM 937 C CA . GLY A 1 127 ? 13.349 0.720 -8.908 1.00 90.56 127 GLY A CA 1
ATOM 938 C C . GLY A 1 127 ? 13.419 1.542 -10.205 1.00 90.56 127 GLY A C 1
ATOM 939 O O . GLY A 1 127 ? 13.926 1.041 -11.205 1.00 90.56 127 GLY A O 1
ATOM 940 N N . GLY A 1 128 ? 12.924 2.786 -10.219 1.00 93.06 128 GLY A N 1
ATOM 941 C CA . GLY A 1 128 ? 13.131 3.729 -11.325 1.00 93.06 128 GLY A CA 1
ATOM 942 C C . GLY A 1 128 ? 12.035 3.740 -12.392 1.00 93.06 128 GLY A C 1
ATOM 943 O O . GLY A 1 128 ? 12.260 4.235 -13.501 1.00 93.06 128 GLY A O 1
ATOM 944 N N . TRP A 1 129 ? 10.847 3.236 -12.071 1.00 94.25 129 TRP A N 1
ATOM 945 C CA . TRP A 1 129 ? 9.678 3.282 -12.946 1.00 94.25 129 TRP A CA 1
ATOM 946 C C . TRP A 1 129 ? 8.443 3.783 -12.196 1.00 94.25 129 TRP A C 1
ATOM 948 O O . TRP A 1 129 ? 8.354 3.665 -10.977 1.00 94.25 129 TRP A O 1
ATOM 958 N N . ALA A 1 130 ? 7.501 4.364 -12.930 1.00 96.44 130 ALA A N 1
ATOM 959 C CA . ALA A 1 130 ? 6.224 4.819 -12.407 1.00 96.44 130 ALA A CA 1
ATOM 960 C C . ALA A 1 130 ? 5.088 4.362 -13.322 1.00 96.44 130 ALA A C 1
ATOM 962 O O . ALA A 1 130 ? 5.242 4.365 -14.543 1.00 96.44 130 ALA A O 1
ATOM 963 N N . MET A 1 131 ? 3.959 3.978 -12.740 1.00 96.69 131 MET A N 1
ATOM 964 C CA . MET A 1 131 ? 2.760 3.587 -13.481 1.00 96.69 131 MET A CA 1
ATOM 965 C C . MET A 1 131 ? 1.530 4.141 -12.773 1.00 96.69 131 MET A C 1
ATOM 967 O O . MET A 1 131 ? 1.437 4.053 -11.550 1.00 96.69 131 MET A O 1
ATOM 971 N N . GLU A 1 132 ? 0.609 4.714 -13.540 1.00 97.56 132 GLU A N 1
ATOM 972 C CA . GLU A 1 132 ? -0.733 5.037 -13.064 1.00 97.56 132 GLU A CA 1
ATOM 973 C C . GLU A 1 132 ? -1.644 3.826 -13.261 1.00 97.56 132 GLU A C 1
ATOM 975 O O . GLU A 1 132 ? -1.729 3.291 -14.368 1.00 97.56 132 GLU A O 1
ATOM 980 N N . SER A 1 133 ? -2.317 3.411 -12.193 1.00 97.88 133 SER A N 1
ATOM 981 C CA . SER A 1 133 ? -3.278 2.308 -12.202 1.00 97.88 133 SER A CA 1
ATOM 982 C C . SER A 1 133 ? -4.495 2.692 -11.365 1.00 97.88 133 SER A C 1
ATOM 984 O O . SER A 1 133 ? -4.382 3.475 -10.417 1.00 97.88 133 SER A O 1
ATOM 986 N N . THR A 1 134 ? -5.649 2.122 -11.698 1.00 98.12 134 THR A N 1
ATOM 987 C CA . THR A 1 134 ? -6.870 2.232 -10.890 1.00 98.12 134 THR A CA 1
ATOM 988 C C . THR A 1 134 ? -6.904 1.084 -9.893 1.00 98.12 134 THR A C 1
ATOM 990 O O . THR A 1 134 ? -6.772 -0.071 -10.283 1.00 98.12 134 THR A O 1
ATOM 993 N N . TRP A 1 135 ? -7.034 1.387 -8.610 1.00 98.00 135 TRP A N 1
ATOM 994 C CA . TRP A 1 135 ? -7.013 0.420 -7.516 1.00 98.00 135 TRP A CA 1
ATOM 995 C C . TRP A 1 135 ? -8.401 0.317 -6.907 1.00 98.00 135 TRP A C 1
ATOM 997 O O . TRP A 1 135 ? -8.978 1.344 -6.566 1.00 98.00 135 TRP A O 1
ATOM 1007 N N . SER A 1 136 ? -8.915 -0.898 -6.740 1.00 97.88 136 SER A N 1
ATOM 1008 C CA . SER A 1 136 ? -10.196 -1.155 -6.077 1.00 97.88 136 SER A CA 1
ATOM 1009 C C . SER A 1 136 ? -9.959 -1.734 -4.686 1.00 97.88 136 SER A C 1
ATOM 1011 O O . SER A 1 136 ? -9.026 -2.515 -4.479 1.00 97.88 136 SER A O 1
ATOM 1013 N N . GLY A 1 137 ? -10.779 -1.348 -3.715 1.00 97.31 137 GLY A N 1
ATOM 1014 C CA . GLY A 1 137 ? -10.558 -1.701 -2.315 1.00 97.31 137 GLY A CA 1
ATOM 1015 C C . GLY A 1 137 ? -11.231 -0.730 -1.358 1.00 97.31 137 GLY A C 1
ATOM 1016 O O . GLY A 1 137 ? -12.196 -0.070 -1.727 1.00 97.31 137 GLY A O 1
ATOM 1017 N N . VAL A 1 138 ? -10.725 -0.644 -0.133 1.00 98.06 138 VAL A N 1
ATOM 1018 C CA . VAL A 1 138 ? -11.386 0.063 0.969 1.00 98.06 138 VAL A CA 1
ATOM 1019 C C . VAL A 1 138 ? -10.569 1.291 1.377 1.00 98.06 138 VAL A C 1
ATOM 1021 O O . VAL A 1 138 ? -9.360 1.163 1.599 1.00 98.06 138 VAL A O 1
ATOM 1024 N N . PRO A 1 139 ? -11.186 2.479 1.513 1.00 97.50 139 PRO A N 1
ATOM 1025 C CA . PRO A 1 139 ? -10.520 3.636 2.097 1.00 97.50 139 PRO A CA 1
ATOM 1026 C C . PRO A 1 139 ? -10.042 3.328 3.516 1.00 97.50 139 PRO A C 1
ATOM 1028 O O . PRO A 1 139 ? -10.795 2.790 4.327 1.00 97.50 139 PRO A O 1
ATOM 1031 N N . MET A 1 140 ? -8.819 3.732 3.860 1.00 97.50 140 MET A N 1
ATOM 1032 C CA . MET A 1 140 ? -8.322 3.579 5.232 1.00 97.50 140 MET A CA 1
ATOM 1033 C C . MET A 1 140 ? -9.221 4.314 6.238 1.00 97.50 140 MET A C 1
ATOM 1035 O O . MET A 1 140 ? -9.436 3.823 7.338 1.00 97.50 140 MET A O 1
ATOM 1039 N N . SER A 1 141 ? -9.817 5.446 5.851 1.00 96.31 141 SER A N 1
ATOM 1040 C CA . SER A 1 141 ? -10.785 6.171 6.682 1.00 96.31 141 SER A CA 1
ATOM 1041 C C . SER A 1 141 ? -11.984 5.314 7.103 1.00 96.31 141 SER A C 1
ATOM 1043 O O . SER A 1 141 ? -12.353 5.355 8.271 1.00 96.31 141 SER A O 1
ATOM 1045 N N . ALA A 1 142 ? -12.538 4.494 6.204 1.00 97.25 142 ALA A N 1
ATOM 1046 C CA . ALA A 1 142 ? -13.664 3.610 6.514 1.00 97.25 142 ALA A CA 1
ATOM 1047 C C . ALA A 1 142 ? -13.267 2.511 7.516 1.00 97.25 142 ALA A C 1
ATOM 1049 O O . ALA A 1 142 ? -14.022 2.196 8.433 1.00 97.25 142 ALA A O 1
ATOM 1050 N N . LEU A 1 143 ? -12.050 1.969 7.387 1.00 97.75 143 LEU A N 1
ATOM 1051 C CA . LEU A 1 143 ? -11.502 1.011 8.352 1.00 97.75 143 LEU A CA 1
ATOM 1052 C C . LEU A 1 143 ? -11.320 1.641 9.740 1.00 97.75 143 LEU A C 1
ATOM 1054 O O . LEU A 1 143 ? -11.690 1.045 10.751 1.00 97.75 143 LEU A O 1
ATOM 1058 N N . LEU A 1 144 ? -10.749 2.847 9.785 1.00 97.00 144 LEU A N 1
ATOM 1059 C CA . LEU A 1 144 ? -10.511 3.588 11.024 1.00 97.00 144 LEU A CA 1
ATOM 1060 C C . LEU A 1 144 ? -11.828 3.994 11.705 1.00 97.00 144 LEU A C 1
ATOM 1062 O O . LEU A 1 144 ? -11.934 3.920 12.928 1.00 97.00 144 LEU A O 1
ATOM 1066 N N . GLU A 1 145 ? -12.844 4.371 10.928 1.00 96.69 145 GLU A N 1
ATOM 1067 C CA . GLU A 1 145 ? -14.192 4.643 11.432 1.00 96.69 145 GLU A CA 1
ATOM 1068 C C . GLU A 1 145 ? -14.832 3.379 12.020 1.00 96.69 145 GLU A C 1
ATOM 1070 O O . GLU A 1 145 ? -15.327 3.410 13.145 1.00 96.69 145 GLU A O 1
ATOM 1075 N N . ALA A 1 146 ? -14.750 2.246 11.314 1.00 97.38 146 ALA A N 1
ATOM 1076 C CA . ALA A 1 146 ? -15.297 0.971 11.778 1.00 97.38 146 ALA A CA 1
ATOM 1077 C C . ALA A 1 146 ? -14.649 0.471 13.083 1.00 97.38 146 ALA A C 1
ATOM 1079 O O . ALA A 1 146 ? -15.330 -0.119 13.926 1.00 97.38 146 ALA A O 1
ATOM 1080 N N . ALA A 1 147 ? -13.346 0.709 13.265 1.00 97.81 147 ALA A N 1
ATOM 1081 C CA . ALA A 1 147 ? -12.630 0.383 14.500 1.00 97.81 147 ALA A CA 1
ATOM 1082 C C . ALA A 1 147 ? -12.907 1.389 15.637 1.00 97.81 147 ALA A C 1
ATOM 1084 O O . ALA A 1 147 ? -12.748 1.058 16.814 1.00 97.81 147 ALA A O 1
ATOM 1085 N N . GLY A 1 148 ? -13.328 2.611 15.293 1.00 97.88 148 GLY A N 1
ATOM 1086 C CA . GLY A 1 148 ? -13.514 3.723 16.218 1.00 97.88 148 GLY A CA 1
ATOM 1087 C C . GLY A 1 148 ? -12.181 4.198 16.787 1.00 97.88 148 GLY A C 1
ATOM 1088 O O . GLY A 1 148 ? -11.815 3.827 17.896 1.00 97.88 148 GLY A O 1
ATOM 1089 N N . VAL A 1 149 ? -11.411 4.989 16.039 1.00 97.81 149 VAL A N 1
ATOM 1090 C CA . VAL A 1 149 ? -10.126 5.512 16.541 1.00 97.81 149 VAL A CA 1
ATOM 1091 C C . VAL A 1 149 ? -10.333 6.405 17.769 1.00 97.81 149 VAL A C 1
ATOM 1093 O O . VAL A 1 149 ? -11.162 7.314 17.755 1.00 97.81 149 VAL A O 1
ATOM 1096 N N . LYS A 1 150 ? -9.543 6.158 18.821 1.00 97.50 150 LYS A N 1
ATOM 1097 C CA . LYS A 1 150 ? -9.571 6.929 20.069 1.00 97.50 150 LYS A CA 1
ATOM 1098 C C . LYS A 1 150 ? -9.002 8.330 19.883 1.00 97.50 150 LYS A C 1
ATOM 1100 O O . LYS A 1 150 ? -8.069 8.552 19.109 1.00 97.50 150 LYS A O 1
ATOM 1105 N N . GLU A 1 151 ? -9.527 9.272 20.662 1.00 95.62 151 GLU A N 1
ATOM 1106 C CA . GLU A 1 151 ? -8.992 10.629 20.712 1.00 95.62 151 GLU A CA 1
ATOM 1107 C C . GLU A 1 151 ? -7.509 10.613 21.123 1.00 95.62 151 GLU A C 1
ATOM 1109 O O . GLU A 1 151 ? -7.106 9.903 22.045 1.00 95.62 151 GLU A O 1
ATOM 1114 N N . GLY A 1 152 ? -6.688 11.396 20.420 1.00 94.06 152 GLY A N 1
ATOM 1115 C CA . GLY A 1 152 ? -5.254 11.511 20.686 1.00 94.06 152 GLY A CA 1
ATOM 1116 C C . GLY A 1 152 ? -4.356 10.527 19.930 1.00 94.06 152 GLY A C 1
ATOM 1117 O O . GLY A 1 152 ? -3.140 10.683 20.022 1.00 94.06 152 GLY A O 1
ATOM 1118 N N . ALA A 1 153 ? -4.909 9.582 19.158 1.00 96.81 153 ALA A N 1
ATOM 1119 C CA . ALA A 1 153 ? -4.125 8.756 18.237 1.00 96.81 153 ALA A CA 1
ATOM 1120 C C . ALA A 1 153 ? -3.395 9.624 17.195 1.00 96.81 153 ALA A C 1
ATOM 1122 O O . ALA A 1 153 ? -3.960 10.574 16.649 1.00 96.81 153 ALA A O 1
ATOM 1123 N N . GLN A 1 154 ? -2.134 9.301 16.907 1.00 96.62 154 GLN A N 1
ATOM 1124 C CA . GLN A 1 154 ? -1.251 10.122 16.067 1.00 96.62 154 GLN A CA 1
ATOM 1125 C C . GLN A 1 154 ? -0.723 9.384 14.841 1.00 96.62 154 GLN A C 1
ATOM 1127 O O . GLN A 1 154 ? -0.334 10.024 13.856 1.00 96.62 154 GLN A O 1
ATOM 1132 N N . ARG A 1 155 ? -0.705 8.051 14.880 1.00 97.81 155 ARG A N 1
ATOM 1133 C CA . ARG A 1 155 ? -0.015 7.241 13.883 1.00 97.81 155 ARG A CA 1
ATOM 1134 C C . ARG A 1 155 ? -0.784 5.976 13.526 1.00 97.81 155 ARG A C 1
ATOM 1136 O O . ARG A 1 155 ? -1.442 5.368 14.366 1.00 97.81 155 ARG A O 1
ATOM 1143 N N . VAL A 1 156 ? -0.621 5.569 12.271 1.00 98.50 156 VAL A N 1
ATOM 1144 C CA . VAL A 1 156 ? -1.060 4.281 11.736 1.00 98.50 156 VAL A CA 1
ATOM 1145 C C . VAL A 1 156 ? 0.156 3.545 11.189 1.00 98.50 156 VAL A C 1
ATOM 1147 O O . VAL A 1 156 ? 0.822 4.038 10.279 1.00 98.50 156 VAL A O 1
ATOM 1150 N N . ASP A 1 157 ? 0.447 2.362 11.718 1.00 98.56 157 ASP A N 1
ATOM 1151 C CA . ASP A 1 157 ? 1.466 1.455 11.193 1.00 98.56 157 ASP A CA 1
ATOM 1152 C C . ASP A 1 157 ? 0.796 0.280 10.478 1.00 98.56 157 ASP A C 1
ATOM 1154 O O . ASP A 1 157 ? -0.039 -0.420 11.047 1.00 98.56 157 ASP A O 1
ATOM 1158 N N . VAL A 1 158 ? 1.181 0.050 9.224 1.00 98.75 158 VAL A N 1
ATOM 1159 C CA . VAL A 1 158 ? 0.647 -1.024 8.382 1.00 98.75 158 VAL A CA 1
ATOM 1160 C C . VAL A 1 158 ? 1.738 -2.051 8.141 1.00 98.75 158 VAL A C 1
ATOM 1162 O O . VAL A 1 158 ? 2.829 -1.705 7.681 1.00 98.75 158 VAL A O 1
ATOM 1165 N N . ARG A 1 159 ? 1.452 -3.319 8.437 1.00 98.44 159 ARG A N 1
ATOM 1166 C CA . ARG A 1 159 ? 2.433 -4.407 8.435 1.00 98.44 159 ARG A CA 1
ATOM 1167 C C . ARG A 1 159 ? 2.046 -5.526 7.474 1.00 98.44 159 ARG A C 1
ATOM 1169 O O . ARG A 1 159 ? 0.890 -5.937 7.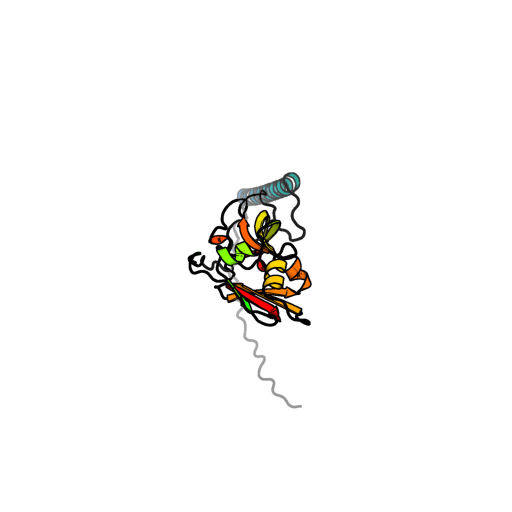384 1.00 98.44 159 ARG A O 1
ATOM 1176 N N . SER A 1 160 ? 3.062 -6.018 6.776 1.00 97.31 160 SER A N 1
ATOM 1177 C CA . SER A 1 160 ? 3.030 -7.186 5.905 1.00 97.31 160 SER A CA 1
ATOM 1178 C C . SER A 1 160 ? 3.261 -8.477 6.683 1.00 97.31 160 SER A C 1
ATOM 1180 O O . SER A 1 160 ? 4.005 -8.487 7.667 1.00 97.31 160 SER A O 1
ATOM 1182 N N . VAL A 1 161 ? 2.771 -9.592 6.145 1.00 96.12 161 VAL A N 1
ATOM 1183 C CA . VAL A 1 161 ? 3.154 -10.942 6.587 1.00 96.12 161 VAL A CA 1
ATOM 1184 C C . VAL A 1 161 ? 4.675 -11.175 6.570 1.00 96.12 161 VAL A C 1
ATOM 1186 O O . VAL A 1 161 ? 5.181 -11.987 7.338 1.00 96.12 161 VAL A O 1
ATOM 1189 N N . THR A 1 162 ? 5.431 -10.450 5.735 1.00 93.81 162 THR A N 1
ATOM 1190 C CA . THR A 1 162 ? 6.902 -10.562 5.676 1.00 93.81 162 THR A CA 1
ATOM 1191 C C . THR A 1 162 ? 7.618 -9.817 6.806 1.00 93.81 162 THR A C 1
ATOM 1193 O O . THR A 1 162 ? 8.839 -9.883 6.918 1.00 93.81 162 THR A O 1
ATOM 1196 N N . GLY A 1 163 ? 6.882 -9.073 7.636 1.00 93.94 163 GLY A N 1
ATOM 1197 C CA . GLY A 1 163 ? 7.429 -8.201 8.674 1.00 93.94 163 GLY A CA 1
ATOM 1198 C C . GLY A 1 163 ? 7.740 -6.779 8.198 1.00 93.94 163 GLY A C 1
ATOM 1199 O O . GLY A 1 163 ? 7.930 -5.903 9.045 1.00 93.94 163 GLY A O 1
ATOM 1200 N N . TRP A 1 164 ? 7.726 -6.518 6.883 1.00 94.50 164 TRP A N 1
ATOM 1201 C CA . TRP A 1 164 ? 7.839 -5.161 6.341 1.00 94.50 164 TRP A CA 1
ATOM 1202 C C . TRP A 1 164 ? 6.687 -4.287 6.839 1.00 94.50 164 TRP A C 1
ATOM 1204 O O . TRP A 1 164 ? 5.538 -4.729 6.852 1.00 94.50 164 TRP A O 1
ATOM 1214 N N . ALA A 1 165 ? 6.975 -3.046 7.223 1.00 96.25 165 ALA A N 1
ATOM 1215 C CA . ALA A 1 165 ? 5.956 -2.120 7.691 1.00 96.25 165 ALA A CA 1
ATOM 1216 C C . ALA A 1 165 ? 6.234 -0.695 7.219 1.00 96.25 165 ALA A C 1
ATOM 1218 O O . ALA A 1 165 ? 7.388 -0.285 7.092 1.00 96.25 165 ALA A O 1
ATOM 1219 N N . ALA A 1 166 ? 5.162 0.056 6.997 1.00 97.56 166 ALA A N 1
ATOM 1220 C CA . ALA A 1 166 ? 5.210 1.488 6.760 1.00 97.56 166 ALA A CA 1
ATOM 1221 C C . ALA A 1 166 ? 4.310 2.175 7.780 1.00 97.56 166 ALA A C 1
ATOM 1223 O O . ALA A 1 166 ? 3.207 1.703 8.050 1.00 97.56 166 ALA A O 1
ATOM 1224 N N . GLY A 1 167 ? 4.780 3.293 8.325 1.00 98.00 167 GLY A N 1
ATOM 1225 C CA . GLY A 1 167 ? 3.972 4.098 9.226 1.00 98.00 167 GLY A CA 1
ATOM 1226 C C . GLY A 1 167 ? 3.681 5.481 8.683 1.00 98.00 167 GLY A C 1
ATOM 1227 O O . GLY A 1 167 ? 4.516 6.110 8.018 1.00 98.00 167 GLY A O 1
ATOM 1228 N N . LEU A 1 168 ? 2.475 5.925 8.990 1.00 98.06 168 LEU A N 1
ATOM 1229 C CA . LEU A 1 168 ? 1.805 7.097 8.459 1.00 98.06 168 LEU A CA 1
ATOM 1230 C C . LEU A 1 168 ? 1.328 7.955 9.628 1.00 98.06 168 LEU A C 1
ATOM 1232 O O . LEU A 1 168 ? 0.926 7.417 10.661 1.00 98.06 168 LEU A O 1
ATOM 1236 N N . SER A 1 169 ? 1.340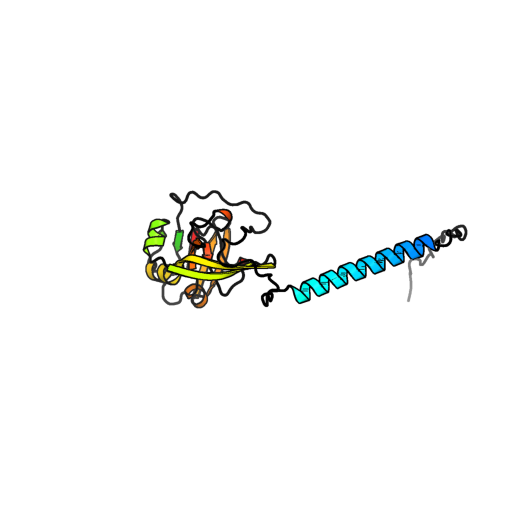 9.276 9.475 1.00 97.44 169 SER A N 1
ATOM 1237 C CA . SER A 1 169 ? 0.530 10.121 10.357 1.00 97.44 169 SER A CA 1
ATOM 1238 C C . SER A 1 169 ? -0.962 9.829 10.139 1.00 97.44 169 SER A C 1
ATOM 1240 O O . SER A 1 169 ? -1.351 9.314 9.087 1.00 97.44 169 SER A O 1
ATOM 1242 N N . MET A 1 170 ? -1.817 10.183 11.102 1.00 95.50 170 MET A N 1
ATOM 1243 C CA . MET A 1 170 ? -3.276 10.087 10.915 1.00 95.50 170 MET A CA 1
ATOM 1244 C C . MET A 1 170 ? -3.765 10.870 9.686 1.00 95.50 170 MET A C 1
ATOM 1246 O O . MET A 1 170 ? -4.655 10.413 8.970 1.00 95.50 170 MET A O 1
ATOM 1250 N N . GLU A 1 171 ? -3.154 12.027 9.415 1.00 93.81 171 GLU A N 1
ATOM 1251 C CA . GLU A 1 171 ? -3.464 12.841 8.238 1.00 93.81 171 GLU A CA 1
ATOM 1252 C C . GLU A 1 171 ? -3.128 12.094 6.944 1.00 93.81 171 GLU A C 1
ATOM 1254 O O . GLU A 1 171 ? -3.982 11.968 6.069 1.00 93.81 171 GLU A O 1
ATOM 1259 N N . GLU A 1 172 ? -1.922 11.529 6.839 1.00 96.12 172 GLU A N 1
ATOM 1260 C CA . GLU A 1 172 ? -1.531 10.740 5.670 1.00 96.12 172 GLU A CA 1
ATOM 1261 C C . GLU A 1 172 ? -2.440 9.525 5.497 1.00 96.12 172 GLU A C 1
ATOM 1263 O O . GLU A 1 172 ? -2.908 9.276 4.387 1.00 96.12 172 GLU A O 1
ATOM 1268 N N . ALA A 1 173 ? -2.728 8.806 6.589 1.00 95.75 173 ALA A N 1
ATOM 1269 C CA . ALA A 1 173 ? -3.565 7.613 6.585 1.00 95.75 173 ALA A CA 1
ATOM 1270 C C . ALA A 1 173 ? -4.954 7.882 5.988 1.00 95.75 173 ALA A C 1
ATOM 1272 O O . ALA A 1 173 ? -5.452 7.044 5.239 1.00 95.75 173 ALA A O 1
ATOM 1273 N N . SER A 1 174 ? -5.544 9.059 6.229 1.00 89.06 174 SER A N 1
ATOM 1274 C CA . SER A 1 174 ? -6.865 9.427 5.694 1.00 89.06 174 SER A CA 1
ATOM 1275 C C . SER A 1 174 ? -6.951 9.402 4.159 1.00 89.06 174 SER A C 1
ATOM 1277 O O . SER A 1 174 ? -8.009 9.100 3.610 1.00 89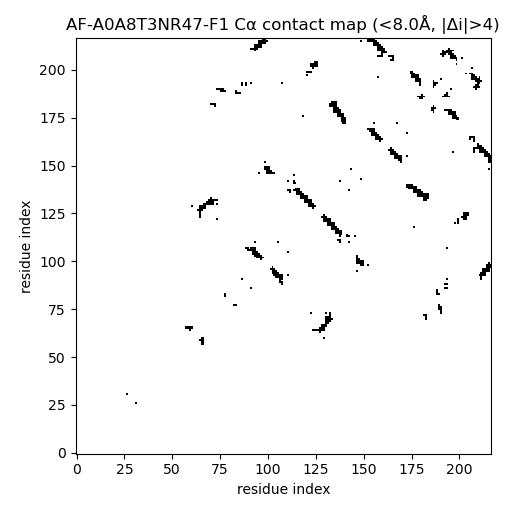.06 174 SER A O 1
ATOM 1279 N N . GLY A 1 175 ? -5.837 9.660 3.464 1.00 90.19 175 GLY A N 1
ATOM 1280 C CA . GLY A 1 175 ? -5.733 9.638 2.002 1.00 90.19 175 GLY A CA 1
ATOM 1281 C C . GLY A 1 175 ? -5.256 8.305 1.419 1.00 90.19 175 GLY A C 1
ATOM 1282 O O . GLY A 1 175 ? -4.925 8.248 0.232 1.00 90.19 175 GLY A O 1
ATOM 1283 N N . THR A 1 176 ? -5.166 7.252 2.239 1.00 96.62 176 THR A N 1
ATOM 1284 C CA . THR A 1 176 ? -4.674 5.931 1.821 1.00 96.62 176 THR A CA 1
ATOM 1285 C C . THR A 1 176 ? -5.784 4.915 1.606 1.00 96.62 176 THR A C 1
ATOM 1287 O O . THR A 1 176 ? -6.950 5.118 1.948 1.00 96.62 176 THR A O 1
ATOM 1290 N N . PHE A 1 177 ? -5.394 3.795 1.009 1.00 94.50 177 PHE A N 1
ATOM 1291 C CA . PHE A 1 177 ? -6.306 2.774 0.530 1.00 94.50 177 PHE A CA 1
ATOM 1292 C C . PHE A 1 177 ? -5.775 1.375 0.835 1.00 94.50 177 PHE A C 1
ATOM 1294 O O . PHE A 1 177 ? -4.576 1.128 0.700 1.00 94.50 177 PHE A O 1
ATOM 1301 N N . LEU A 1 178 ? -6.661 0.445 1.181 1.00 98.38 178 LEU A N 1
ATOM 1302 C CA . LEU A 1 178 ? -6.377 -0.986 1.218 1.00 98.38 178 LEU A CA 1
ATOM 1303 C C . LEU A 1 178 ? -6.953 -1.633 -0.040 1.00 98.38 178 LEU A C 1
ATOM 1305 O O . LEU A 1 178 ? -8.143 -1.927 -0.123 1.00 98.38 178 LEU A O 1
ATOM 1309 N N . ALA A 1 179 ? -6.100 -1.806 -1.044 1.00 98.31 179 ALA A N 1
ATOM 1310 C CA . ALA A 1 179 ? -6.458 -2.359 -2.337 1.00 98.31 179 ALA A CA 1
ATOM 1311 C C . ALA A 1 179 ? -6.550 -3.889 -2.296 1.00 98.31 179 ALA A C 1
ATOM 1313 O O . ALA A 1 179 ? -5.630 -4.567 -1.832 1.00 98.31 179 ALA A O 1
ATOM 1314 N N . THR A 1 180 ? -7.631 -4.409 -2.867 1.00 97.69 180 THR A N 1
ATOM 1315 C CA . THR A 1 180 ? -7.899 -5.837 -3.106 1.00 97.69 180 THR A CA 1
ATOM 1316 C C . THR A 1 180 ? -8.009 -6.157 -4.601 1.00 97.69 180 THR A C 1
ATOM 1318 O O . THR A 1 180 ? -8.016 -7.322 -4.995 1.00 97.69 180 THR A O 1
ATOM 1321 N N . GLY A 1 181 ? -8.003 -5.129 -5.458 1.00 97.62 181 GLY A N 1
ATOM 1322 C CA . GLY A 1 181 ? -7.928 -5.250 -6.910 1.00 97.62 181 GLY A CA 1
ATOM 1323 C C . GLY A 1 181 ? -7.156 -4.107 -7.565 1.00 97.62 181 GLY A C 1
ATOM 1324 O O . GLY A 1 181 ? -6.815 -3.097 -6.941 1.00 97.62 181 GLY A O 1
ATOM 1325 N N . VAL A 1 182 ? -6.832 -4.295 -8.840 1.00 98.12 182 VAL A N 1
ATOM 1326 C CA . VAL A 1 182 ? -6.112 -3.319 -9.663 1.00 98.12 182 VAL A CA 1
ATOM 1327 C C . VAL A 1 182 ? -6.542 -3.464 -11.117 1.00 98.12 182 VAL A C 1
ATOM 1329 O O . VAL A 1 182 ? -6.664 -4.573 -11.617 1.00 98.12 182 VAL A O 1
ATOM 1332 N N . SER A 1 183 ? -6.771 -2.352 -11.808 1.00 96.81 183 SER A N 1
ATOM 1333 C CA . SER A 1 183 ? -7.121 -2.309 -13.231 1.00 96.81 183 SER A CA 1
ATOM 1334 C C . SER A 1 183 ? -8.319 -3.194 -13.6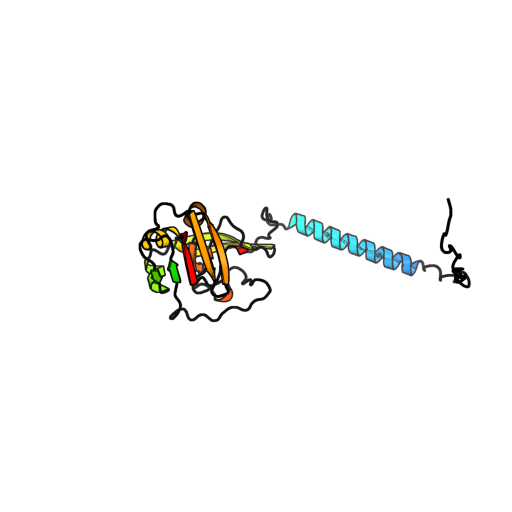09 1.00 96.81 183 SER A C 1
ATOM 1336 O O . SER A 1 183 ? -8.308 -3.848 -14.650 1.00 96.81 183 SER A O 1
ATOM 1338 N N . GLY A 1 184 ? -9.347 -3.234 -12.753 1.00 96.31 184 GLY A N 1
ATOM 1339 C CA . GLY A 1 184 ? -10.571 -4.014 -12.980 1.00 96.31 184 GLY A CA 1
ATOM 1340 C C . GLY A 1 184 ? -10.421 -5.529 -12.792 1.00 96.31 184 GLY A C 1
ATOM 1341 O O . GLY A 1 184 ? -11.330 -6.275 -13.144 1.00 96.31 184 GLY A O 1
ATOM 1342 N N . MET A 1 185 ? -9.292 -5.993 -12.252 1.00 95.88 185 MET A N 1
ATOM 1343 C CA . MET A 1 185 ? -9.034 -7.400 -11.940 1.00 95.88 185 MET A CA 1
ATOM 1344 C C . MET A 1 185 ? -8.672 -7.589 -10.464 1.00 95.88 185 MET A C 1
ATOM 1346 O O . MET A 1 185 ? -8.254 -6.648 -9.783 1.00 95.88 185 MET A O 1
ATOM 1350 N N . GLU A 1 186 ? -8.823 -8.820 -9.969 1.00 95.25 186 GLU A N 1
ATOM 1351 C CA . GLU A 1 186 ? -8.343 -9.202 -8.638 1.00 95.25 186 GLU A CA 1
ATOM 1352 C C . GLU A 1 186 ? -6.847 -8.906 -8.500 1.00 95.25 186 GLU A C 1
ATOM 1354 O O . GLU A 1 186 ? -6.076 -9.033 -9.459 1.00 95.25 186 GLU A O 1
ATOM 1359 N N . LEU A 1 187 ? -6.425 -8.496 -7.301 1.00 96.88 187 LEU A N 1
ATOM 1360 C CA . LEU A 1 187 ? -5.036 -8.138 -7.053 1.00 96.88 187 LEU A CA 1
ATOM 1361 C C . LEU A 1 187 ? -4.145 -9.375 -7.258 1.00 96.88 187 LEU A C 1
ATOM 1363 O O . LEU A 1 187 ? -4.364 -10.393 -6.607 1.00 96.88 187 LEU A O 1
ATOM 1367 N N . PRO A 1 188 ? -3.108 -9.321 -8.113 1.00 96.62 188 PRO A N 1
ATOM 1368 C CA . PRO A 1 188 ? -2.209 -10.462 -8.278 1.00 96.62 188 PRO A CA 1
ATOM 1369 C C . PRO A 1 188 ? -1.321 -10.693 -7.054 1.00 96.62 188 PRO A C 1
ATOM 1371 O O . PRO A 1 188 ? -0.880 -9.745 -6.396 1.00 96.62 188 PRO A O 1
ATOM 1374 N N . ALA A 1 189 ? -0.961 -11.953 -6.789 1.00 95.88 189 ALA A N 1
ATOM 1375 C CA . ALA A 1 189 ? -0.125 -12.327 -5.642 1.00 95.88 189 ALA A CA 1
ATOM 1376 C C . ALA A 1 189 ? 1.195 -11.535 -5.581 1.00 95.88 189 ALA A C 1
ATOM 1378 O O . ALA A 1 189 ? 1.532 -10.973 -4.540 1.00 95.88 189 ALA A O 1
ATOM 1379 N N . GLY A 1 190 ? 1.906 -11.386 -6.707 1.00 95.38 190 GLY A N 1
ATOM 1380 C CA . GLY A 1 190 ? 3.157 -10.611 -6.772 1.00 95.38 190 GLY A CA 1
ATOM 1381 C C . GLY A 1 190 ? 2.982 -9.112 -6.478 1.00 95.38 190 GLY A C 1
ATOM 1382 O O . GLY A 1 190 ? 3.918 -8.439 -6.023 1.00 95.38 190 GLY A O 1
ATOM 1383 N N . ASN A 1 191 ? 1.768 -8.600 -6.680 1.00 96.19 191 ASN A N 1
ATOM 1384 C CA . ASN A 1 191 ? 1.384 -7.216 -6.436 1.00 96.19 191 ASN A CA 1
ATOM 1385 C C . ASN A 1 191 ? 0.848 -6.980 -5.026 1.00 96.19 191 ASN A C 1
ATOM 1387 O O . ASN A 1 191 ? 0.694 -5.817 -4.670 1.00 96.19 191 ASN A O 1
ATOM 1391 N N . GLY A 1 192 ? 0.668 -8.026 -4.216 1.00 96.44 192 GLY A N 1
ATOM 1392 C CA . GLY A 1 192 ? 0.330 -7.912 -2.798 1.00 96.44 192 GLY A CA 1
ATOM 1393 C C . GLY A 1 192 ? -0.973 -8.576 -2.373 1.00 96.44 192 GLY A C 1
ATOM 1394 O O . GLY A 1 192 ? -1.428 -8.277 -1.277 1.00 96.44 192 GLY A O 1
ATOM 1395 N N . ALA A 1 193 ? -1.568 -9.442 -3.197 1.00 97.31 193 ALA A N 1
ATOM 1396 C CA . ALA A 1 193 ? -2.807 -10.141 -2.849 1.00 97.31 193 ALA A CA 1
ATOM 1397 C C . ALA A 1 193 ? -2.723 -10.895 -1.511 1.00 97.31 193 ALA A C 1
ATOM 1399 O O . ALA A 1 193 ? -1.693 -11.508 -1.240 1.00 97.31 193 ALA A O 1
ATOM 1400 N N . PRO A 1 194 ? -3.796 -10.933 -0.711 1.00 97.50 194 PRO A N 1
ATOM 1401 C CA . PRO A 1 194 ? -5.132 -10.429 -1.041 1.00 97.50 194 PRO A CA 1
ATOM 1402 C C . PRO A 1 194 ? -5.327 -8.931 -0.757 1.00 97.50 194 PRO A C 1
ATOM 1404 O O . PRO A 1 194 ? -6.294 -8.354 -1.239 1.00 97.50 194 PRO A O 1
ATOM 1407 N N . CYS A 1 195 ? -4.412 -8.288 -0.023 1.00 98.19 195 CYS A N 1
ATOM 1408 C CA . CYS A 1 195 ? -4.554 -6.895 0.398 1.00 98.19 195 CYS A CA 1
ATOM 1409 C C . CYS A 1 195 ? -3.220 -6.134 0.371 1.00 98.19 195 CYS A C 1
ATOM 1411 O O . CYS A 1 195 ? -2.202 -6.586 0.911 1.00 98.19 195 CYS A O 1
ATOM 1413 N N . ARG A 1 196 ? -3.233 -4.940 -0.227 1.00 98.06 196 ARG A N 1
ATOM 1414 C CA . ARG A 1 196 ? -2.089 -4.026 -0.328 1.00 98.06 196 ARG A CA 1
ATOM 1415 C C . ARG A 1 196 ? -2.459 -2.622 0.138 1.00 98.06 196 ARG A C 1
ATOM 1417 O O . ARG A 1 196 ? -3.480 -2.086 -0.265 1.00 98.06 196 ARG A O 1
ATOM 1424 N N . LEU A 1 197 ? -1.548 -1.966 0.846 1.00 98.56 197 LEU A N 1
ATOM 1425 C CA . LEU A 1 197 ? -1.609 -0.531 1.098 1.00 98.56 197 LEU A CA 1
ATOM 1426 C C . LEU A 1 197 ? -1.216 0.288 -0.144 1.00 98.56 197 LEU A C 1
ATOM 1428 O O . LEU A 1 197 ? -0.148 0.090 -0.731 1.00 98.56 197 LEU A O 1
ATOM 1432 N N . VAL A 1 198 ? -2.049 1.263 -0.492 1.00 98.25 198 VAL A N 1
ATOM 1433 C CA . VAL A 1 198 ? -1.831 2.265 -1.541 1.00 98.25 198 VAL A CA 1
ATOM 1434 C C . VAL A 1 198 ? -1.706 3.642 -0.889 1.00 98.25 198 VAL A C 1
ATOM 1436 O O . VAL A 1 198 ? -2.622 4.093 -0.202 1.00 98.25 198 VAL A O 1
ATOM 1439 N N . VAL A 1 199 ? -0.565 4.309 -1.105 1.00 97.69 199 VAL A N 1
ATOM 1440 C CA . VAL A 1 199 ? -0.222 5.613 -0.499 1.00 97.69 199 VAL A CA 1
ATOM 1441 C C . VAL A 1 199 ? 0.222 6.600 -1.591 1.00 97.69 199 VAL A C 1
ATOM 1443 O O . VAL A 1 199 ? 1.426 6.781 -1.798 1.00 97.69 199 VAL A O 1
ATOM 1446 N N . PRO A 1 200 ? -0.703 7.228 -2.341 1.00 95.38 200 PRO A N 1
ATOM 1447 C CA . PRO A 1 200 ? -0.382 8.030 -3.535 1.00 95.38 200 PRO A CA 1
ATOM 1448 C C . PRO A 1 200 ? 0.681 9.128 -3.342 1.00 95.38 200 PRO A C 1
ATOM 1450 O O . PRO A 1 200 ? 1.356 9.531 -4.288 1.00 95.38 200 PRO A O 1
ATOM 1453 N N . GLN A 1 201 ? 0.835 9.610 -2.114 1.00 93.50 201 GLN A N 1
ATOM 1454 C CA . GLN A 1 201 ? 1.697 10.713 -1.699 1.00 93.50 201 GLN A CA 1
ATOM 1455 C C . GLN A 1 201 ? 3.133 10.249 -1.410 1.00 93.50 201 GLN A C 1
ATOM 1457 O O . GLN A 1 201 ? 4.030 11.078 -1.257 1.00 93.50 201 GLN A O 1
ATOM 1462 N N . ARG A 1 202 ? 3.369 8.932 -1.352 1.00 96.06 202 ARG A N 1
ATOM 1463 C CA . ARG A 1 202 ? 4.662 8.323 -1.026 1.00 96.06 202 ARG A CA 1
ATOM 1464 C C . ARG A 1 202 ? 5.206 7.459 -2.161 1.00 96.06 202 ARG A C 1
ATOM 1466 O O . ARG A 1 202 ? 4.521 7.132 -3.130 1.00 96.06 202 ARG A O 1
ATOM 1473 N N . ARG A 1 203 ? 6.486 7.088 -2.049 1.00 95.81 203 ARG A N 1
ATOM 1474 C CA . ARG A 1 203 ? 7.137 6.173 -2.998 1.00 95.81 203 ARG A CA 1
ATOM 1475 C C . ARG A 1 203 ? 6.592 4.759 -2.827 1.00 95.81 203 ARG A C 1
ATOM 1477 O O . ARG A 1 203 ? 6.129 4.375 -1.759 1.00 95.81 203 ARG A O 1
ATOM 1484 N N . GLY A 1 204 ? 6.733 3.945 -3.871 1.00 94.94 204 GLY A N 1
ATOM 1485 C CA . GLY A 1 204 ? 6.210 2.578 -3.897 1.00 94.94 204 GLY A CA 1
ATOM 1486 C C . GLY A 1 204 ? 6.796 1.627 -2.848 1.00 94.94 204 GLY A C 1
ATOM 1487 O O . GLY A 1 204 ? 6.238 0.554 -2.646 1.00 94.94 204 GLY A O 1
ATOM 1488 N N . LEU A 1 205 ? 7.889 2.010 -2.179 1.00 93.75 205 LEU A N 1
ATOM 1489 C CA . LEU A 1 205 ? 8.444 1.275 -1.039 1.00 93.75 205 LEU A CA 1
ATOM 1490 C C . LEU A 1 205 ? 7.497 1.285 0.177 1.00 93.75 205 LEU A C 1
ATOM 1492 O O . LEU A 1 205 ? 7.424 0.297 0.903 1.00 93.75 205 LEU A O 1
ATOM 1496 N N . ASP A 1 206 ? 6.742 2.370 0.362 1.00 96.00 206 ASP A N 1
ATOM 1497 C CA . ASP A 1 206 ? 5.786 2.528 1.464 1.00 96.00 206 ASP A CA 1
ATOM 1498 C C . ASP A 1 206 ? 4.432 1.857 1.175 1.00 96.00 206 ASP A C 1
ATOM 1500 O O . ASP A 1 206 ? 3.573 1.770 2.047 1.00 96.00 206 ASP A O 1
ATOM 1504 N N . TRP A 1 207 ? 4.220 1.358 -0.047 1.00 97.31 207 TRP A N 1
ATOM 1505 C CA . TRP A 1 207 ? 2.988 0.681 -0.456 1.00 97.31 207 TRP A CA 1
ATOM 1506 C C . TRP A 1 207 ? 3.055 -0.796 -0.068 1.00 97.31 207 TRP A C 1
ATOM 1508 O O . TRP A 1 207 ? 3.303 -1.664 -0.917 1.00 97.31 207 TRP A O 1
ATOM 1518 N N . VAL A 1 208 ? 2.890 -1.049 1.232 1.00 97.62 208 VAL A N 1
ATOM 1519 C CA . VAL A 1 208 ? 3.015 -2.361 1.879 1.00 97.62 208 VAL A CA 1
ATOM 1520 C C . VAL A 1 208 ? 2.146 -3.402 1.178 1.00 97.62 208 VAL A C 1
ATOM 1522 O O . VAL A 1 208 ? 0.939 -3.239 1.041 1.00 97.62 208 VAL A O 1
ATOM 1525 N N . LYS A 1 209 ? 2.767 -4.493 0.740 1.00 97.25 209 LYS A N 1
ATOM 1526 C CA . LYS A 1 209 ? 2.094 -5.641 0.121 1.00 97.25 209 LYS A CA 1
ATOM 1527 C C . LYS A 1 209 ? 1.779 -6.707 1.166 1.00 97.25 209 LYS A C 1
ATOM 1529 O O . LYS A 1 209 ? 2.504 -6.797 2.155 1.00 97.25 209 LYS A O 1
ATOM 1534 N N . TRP A 1 210 ? 0.784 -7.557 0.903 1.00 97.56 210 TRP A N 1
ATOM 1535 C CA . TRP A 1 210 ? 0.447 -8.697 1.766 1.00 97.56 210 TRP A CA 1
ATOM 1536 C 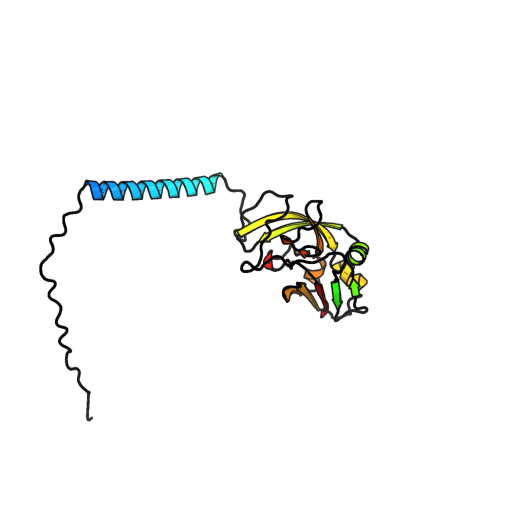C . TRP A 1 210 ? 0.134 -8.256 3.199 1.00 97.56 210 TRP A C 1
A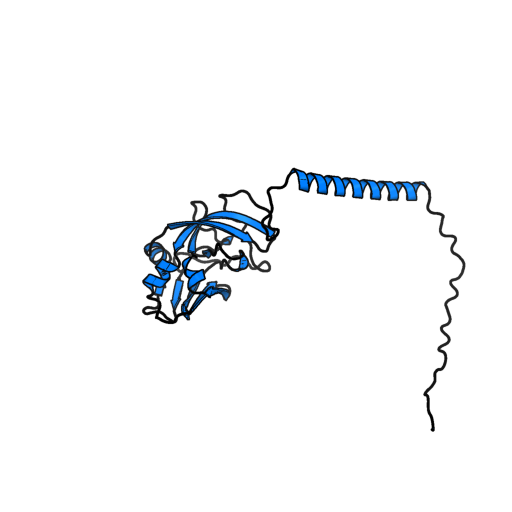TOM 1538 O O . TRP A 1 210 ? 0.697 -8.783 4.160 1.00 97.56 210 TRP A O 1
ATOM 1548 N N . VAL A 1 211 ? -0.684 -7.211 3.320 1.00 98.56 211 VAL A N 1
ATOM 1549 C CA . VAL A 1 211 ? -1.021 -6.579 4.598 1.00 98.56 211 VAL A CA 1
ATOM 1550 C C . VAL A 1 211 ? -1.770 -7.577 5.478 1.00 98.56 211 VAL A C 1
ATOM 1552 O O . VAL A 1 211 ? -2.659 -8.275 4.999 1.00 98.56 211 VAL A O 1
ATOM 1555 N N . THR A 1 212 ? -1.410 -7.643 6.757 1.00 98.50 212 THR A N 1
ATOM 1556 C CA . THR A 1 212 ? -2.080 -8.488 7.763 1.00 98.50 212 THR A CA 1
ATOM 1557 C C . THR A 1 212 ? -2.411 -7.730 9.043 1.00 98.50 212 THR A C 1
ATOM 1559 O O . THR A 1 212 ? -3.204 -8.211 9.845 1.00 98.50 212 THR A O 1
ATOM 1562 N N . GLU A 1 213 ? -1.815 -6.557 9.265 1.00 98.75 213 GLU A N 1
ATOM 1563 C CA . GLU A 1 213 ? -2.027 -5.785 10.488 1.00 98.75 213 GLU A CA 1
ATOM 1564 C C . GLU A 1 213 ? -2.014 -4.275 10.220 1.00 98.75 213 GLU A C 1
ATOM 1566 O O . GLU A 1 213 ? -1.167 -3.770 9.479 1.00 98.75 213 GLU A O 1
ATOM 1571 N N . VAL A 1 214 ? -2.941 -3.572 10.871 1.00 98.75 214 VAL A N 1
ATOM 1572 C CA . VAL A 1 214 ? -3.015 -2.114 10.989 1.00 98.75 214 VAL A CA 1
ATOM 1573 C C . VAL A 1 214 ? -3.052 -1.773 12.479 1.00 98.75 214 VAL A C 1
ATOM 1575 O O . VAL A 1 214 ? -3.981 -2.142 13.193 1.00 98.75 214 VAL A O 1
ATOM 1578 N N . SER A 1 215 ? -2.025 -1.086 12.969 1.00 98.62 215 SER A N 1
ATOM 1579 C CA . SER A 1 215 ? -1.902 -0.695 14.374 1.00 98.62 215 SER A CA 1
ATOM 1580 C C . SER A 1 215 ? -2.016 0.815 14.510 1.00 98.62 215 SER A C 1
ATOM 1582 O O . SER A 1 215 ? -1.327 1.550 13.804 1.00 98.62 215 SER A O 1
ATOM 1584 N N . ILE A 1 216 ? -2.852 1.268 15.439 1.00 98.56 216 ILE A N 1
ATOM 1585 C CA . ILE A 1 216 ? -3.082 2.683 15.725 1.00 98.56 216 ILE A CA 1
ATOM 1586 C C . ILE A 1 216 ? -2.429 3.024 17.069 1.00 98.56 216 ILE A C 1
ATOM 1588 O O . ILE A 1 216 ? -2.566 2.263 18.031 1.00 98.56 216 ILE A O 1
ATOM 1592 N N . SER A 1 217 ? -1.723 4.152 17.149 1.00 96.62 217 SER A N 1
ATOM 1593 C CA . SER A 1 217 ? -1.084 4.645 18.382 1.00 96.62 217 SER A CA 1
ATOM 1594 C C . SER A 1 217 ? -1.181 6.151 18.521 1.00 96.62 217 SER A C 1
ATOM 1596 O O . SER A 1 217 ? -1.021 6.828 17.478 1.00 96.62 217 SER A O 1
#

pLDDT: mean 88.41, std 14.97, range [39.84, 98.81]

Radius of gyration: 30.27 Å; Cα contacts (8 Å, |Δi|>4): 371; chains: 1; bounding box: 89×34×63 Å

Solvent-accessible surface area (backbone atoms only — not comparable to full-atom values): 12209 Å² total; per-residue (Å²): 138,86,90,80,86,84,69,92,64,78,75,78,74,74,69,75,72,76,77,63,85,73,78,65,76,74,82,45,70,66,56,53,51,52,53,49,50,52,50,52,51,50,52,49,53,52,49,51,51,52,50,49,54,67,75,68,56,74,80,55,47,98,87,66,17,39,72,51,78,62,56,46,78,73,83,64,71,57,72,94,74,53,79,72,79,91,70,59,62,88,79,39,54,38,37,36,41,68,42,40,77,41,71,43,78,31,40,60,66,60,49,49,69,60,52,61,50,77,47,77,39,50,48,38,34,85,89,44,36,25,34,39,24,39,31,29,28,28,45,37,46,47,56,43,58,74,27,35,64,40,89,85,52,50,33,39,38,38,28,18,79,86,68,54,66,34,74,34,44,51,73,58,39,56,72,20,32,41,27,43,24,38,49,94,38,75,36,48,57,60,65,11,30,66,28,18,41,44,45,63,93,47,51,38,80,58,34,34,41,32,46,33,36,40,39,33,69

Sequence (217 aa):
MPLLVVHLAPRRWRVLKVAGTRSGRPISRRALLGTGGLAVAGLAVWGVAGVADLVGRQPRRFTGSRWLPAGGVPIPTTFFGEGTPTIDPASWRLLVKGAVERELDLSLDELGALGGTELTAVLDCTGGWAMESTWSGVPMSALLEAAGVKEGAQRVDVRSVTGWAAGLSMEEASGTFLATGVSGMELPAGNGAPCRLVVPQRRGLDWVKWVTEVSIS

Secondary structure (DSSP, 8-state):
-------------------S-----PPPHHHHHHHHHHHHHHHHHHHHHHHHHHHS-PPPPTTSPEEPPTTSPPP---GGGPPPP---TTT--EEEEESBSS-EEE-HHHHHTTT-EEEEEEEE-TTSEEEEEEEEEEEHHHHHHHHTBPTT--EEEEEETTS-EEEEEHHHHHT-EEEEEETTEEPPGGGTTT-EEE-TTS-TTSS-SSEEEEEE-

Mean predicted aligned error: 11.22 Å

Foldseek 3Di:
DDDDDDDPPPPPPPPPPPPDDPPPPPCDPCNVVVVVVVVVVVVVVVVVVVVCCVVVDDDFPPLQAHEDEELDADDQDDDPPDDQDDDDLQPAWAWEDAQFPAIDTDRPVRQPVLDKDKDFAWAAAPVRHIYTKIFIGAQLVSVCVVRHGHPPWFKKWWAAPVRDIAMDTPVQSRPKGWGCDISPGGQDSSNAPRTWIDRRVDHNSNTGGRTHYIYID